Protein AF-A0A8S3XL11-F1 (afdb_monomer_lite)

Structure (mmCIF, N/CA/C/O backbone):
data_AF-A0A8S3XL11-F1
#
_entry.id   AF-A0A8S3XL11-F1
#
loop_
_atom_site.group_PDB
_atom_site.id
_atom_site.type_symbol
_atom_site.label_atom_id
_atom_site.label_alt_id
_atom_site.label_comp_id
_atom_site.label_asym_id
_atom_site.label_entity_id
_atom_site.label_seq_id
_atom_site.pdbx_PDB_ins_code
_atom_site.Cartn_x
_atom_site.Cartn_y
_atom_site.Cartn_z
_atom_site.occupancy
_atom_site.B_iso_or_equiv
_atom_site.auth_seq_id
_atom_site.auth_comp_id
_atom_site.auth_asym_id
_atom_site.auth_atom_id
_atom_site.pdbx_PDB_model_num
ATOM 1 N N . MET A 1 1 ? 20.928 1.811 22.106 1.00 80.94 1 MET A N 1
ATOM 2 C CA . MET A 1 1 ? 20.241 1.056 23.184 1.00 80.94 1 MET A CA 1
ATOM 3 C C . MET A 1 1 ? 19.524 -0.120 22.538 1.00 80.94 1 MET A C 1
ATOM 5 O O . MET A 1 1 ? 19.076 0.044 21.412 1.00 80.94 1 MET A O 1
ATOM 9 N N . GLU A 1 2 ? 19.446 -1.283 23.183 1.00 90.38 2 GLU A N 1
ATOM 10 C CA . GLU A 1 2 ? 18.748 -2.453 22.623 1.00 90.38 2 GLU A CA 1
ATOM 11 C C . GLU A 1 2 ? 17.292 -2.505 23.096 1.00 90.38 2 GLU A C 1
ATOM 13 O O . GLU A 1 2 ? 16.971 -2.144 24.232 1.00 90.38 2 GLU A O 1
ATOM 18 N N . CYS A 1 3 ? 16.397 -2.957 22.220 1.00 93.31 3 CYS A N 1
ATOM 19 C CA . CYS A 1 3 ? 15.001 -3.179 22.565 1.00 93.31 3 CYS A CA 1
ATOM 20 C C . CYS A 1 3 ? 14.851 -4.437 23.431 1.00 93.31 3 CYS A C 1
ATOM 22 O O . CYS A 1 3 ? 15.193 -5.537 23.000 1.00 93.31 3 CYS A O 1
ATOM 24 N N . GLY A 1 4 ? 14.240 -4.312 24.611 1.00 90.50 4 GLY A N 1
ATOM 25 C CA . GLY A 1 4 ? 14.003 -5.440 25.518 1.00 90.50 4 GLY A CA 1
ATOM 26 C C . GLY A 1 4 ? 13.070 -6.531 24.968 1.00 90.50 4 GLY A C 1
ATOM 27 O O . GLY A 1 4 ? 13.017 -7.615 25.542 1.00 90.50 4 GLY A O 1
ATOM 28 N N . ALA A 1 5 ? 12.344 -6.267 23.875 1.00 90.94 5 ALA A N 1
ATOM 29 C CA . ALA A 1 5 ? 11.460 -7.235 23.223 1.00 90.94 5 ALA A CA 1
ATOM 30 C C . ALA A 1 5 ? 12.139 -7.949 22.043 1.00 90.94 5 ALA A C 1
ATOM 32 O O . ALA A 1 5 ? 12.226 -9.174 22.038 1.00 90.94 5 ALA A O 1
ATOM 33 N N . CYS A 1 6 ? 12.643 -7.201 21.054 1.00 92.69 6 CYS A N 1
ATOM 34 C CA . CYS A 1 6 ? 13.213 -7.785 19.835 1.00 92.69 6 CYS A CA 1
ATOM 35 C C . CYS A 1 6 ? 14.743 -7.910 19.849 1.00 92.69 6 CYS A C 1
ATOM 37 O O . CYS A 1 6 ? 15.290 -8.494 18.921 1.00 92.69 6 CYS A O 1
ATOM 39 N N . ARG A 1 7 ? 15.436 -7.363 20.859 1.00 92.69 7 ARG A N 1
ATOM 40 C CA . ARG A 1 7 ? 16.908 -7.345 20.998 1.00 92.69 7 ARG A CA 1
ATOM 41 C C . ARG A 1 7 ? 17.672 -6.673 19.850 1.00 92.69 7 ARG A C 1
ATOM 43 O O . ARG A 1 7 ? 18.883 -6.817 19.756 1.00 92.69 7 ARG A O 1
ATOM 50 N N . HIS A 1 8 ? 16.981 -5.926 18.991 1.00 91.25 8 HIS A N 1
ATOM 51 C CA . HIS A 1 8 ? 17.616 -5.108 17.960 1.00 91.25 8 HIS A CA 1
ATOM 52 C C . HIS A 1 8 ? 17.957 -3.719 18.513 1.00 91.25 8 HIS A C 1
ATOM 54 O O . HIS A 1 8 ? 17.344 -3.254 19.483 1.00 91.25 8 HIS A O 1
ATOM 60 N N . ILE A 1 9 ? 18.942 -3.071 17.892 1.00 90.44 9 ILE A N 1
ATOM 61 C CA . ILE A 1 9 ? 19.359 -1.706 18.222 1.00 90.44 9 ILE A CA 1
ATOM 62 C C . ILE A 1 9 ? 18.223 -0.743 17.864 1.00 90.44 9 ILE A C 1
ATOM 64 O O . ILE A 1 9 ? 17.657 -0.826 16.780 1.00 90.44 9 ILE A O 1
ATOM 68 N N . ILE A 1 10 ? 17.902 0.157 18.791 1.00 88.94 10 ILE A N 1
ATOM 69 C CA . ILE A 1 10 ? 16.948 1.243 18.573 1.00 88.94 10 ILE A CA 1
ATOM 70 C C . ILE A 1 10 ? 17.699 2.410 17.931 1.00 88.94 10 ILE A C 1
ATOM 72 O O . ILE A 1 10 ? 18.529 3.039 18.595 1.00 88.94 10 ILE A O 1
ATOM 76 N N . GLU A 1 11 ? 17.415 2.667 16.657 1.00 82.56 11 GLU A N 1
ATOM 77 C CA . GLU A 1 11 ? 17.844 3.868 15.933 1.00 82.56 11 GLU A CA 1
ATOM 78 C C . GLU A 1 11 ? 16.906 5.048 16.264 1.00 82.56 11 GLU A C 1
ATOM 80 O O . GLU A 1 11 ? 15.777 4.854 16.726 1.00 82.56 11 GLU A O 1
ATOM 85 N N . ASP A 1 12 ? 17.412 6.277 16.145 1.00 70.00 12 ASP A N 1
ATOM 86 C CA . ASP A 1 12 ? 16.856 7.476 16.785 1.00 70.00 12 ASP A CA 1
ATOM 87 C C . ASP A 1 12 ? 15.340 7.708 16.578 1.00 70.00 12 ASP A C 1
ATOM 89 O O . ASP A 1 12 ? 14.795 7.582 15.484 1.00 70.00 12 ASP A O 1
ATOM 93 N N . GLY A 1 13 ? 14.661 8.144 17.652 1.00 71.75 13 GLY A N 1
ATOM 94 C CA . GLY A 1 13 ? 13.323 8.762 17.605 1.00 71.75 13 GLY A CA 1
ATOM 95 C C . GLY A 1 13 ? 12.117 7.879 17.966 1.00 71.75 13 GLY A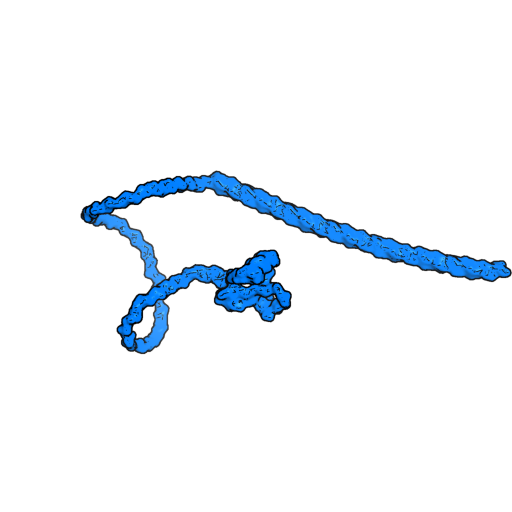 C 1
ATOM 96 O O . GLY A 1 13 ? 11.028 8.412 18.182 1.00 71.75 13 GLY A O 1
ATOM 97 N N . GLY A 1 14 ? 12.290 6.562 18.108 1.00 81.69 14 GLY A N 1
ATOM 98 C CA . GLY A 1 14 ? 11.191 5.606 18.344 1.00 81.69 14 GLY A CA 1
ATOM 99 C C . GLY A 1 14 ? 11.250 4.826 19.662 1.00 81.69 14 GLY A C 1
ATOM 100 O O . GLY A 1 14 ? 10.758 3.696 19.717 1.00 81.69 14 GLY A O 1
ATOM 101 N N . LEU A 1 15 ? 11.886 5.371 20.705 1.00 90.94 15 LEU A N 1
ATOM 102 C CA . LEU A 1 15 ? 12.114 4.650 21.960 1.00 90.94 15 LEU A CA 1
ATOM 103 C C . LEU A 1 15 ? 11.067 4.978 23.028 1.00 90.94 15 LEU A C 1
ATOM 105 O O . LEU A 1 15 ? 10.773 6.137 23.305 1.00 90.94 15 LEU A O 1
ATOM 109 N N . ILE A 1 16 ? 10.586 3.947 23.715 1.00 92.94 16 ILE A N 1
ATOM 110 C CA . ILE A 1 16 ? 9.785 4.075 24.931 1.00 92.94 16 ILE A CA 1
ATOM 111 C C . ILE A 1 16 ? 10.491 3.380 26.096 1.00 92.94 16 ILE A C 1
ATOM 113 O O . ILE A 1 16 ? 11.094 2.316 25.936 1.00 92.94 16 ILE A O 1
ATOM 117 N N . LYS A 1 17 ? 10.450 3.996 27.281 1.00 93.75 17 LYS A N 1
ATOM 118 C CA . LYS A 1 17 ? 11.109 3.485 28.490 1.00 93.75 17 LYS A CA 1
ATOM 119 C C . LYS A 1 17 ? 10.071 3.046 29.518 1.00 93.75 17 LYS A C 1
ATOM 121 O O . LYS A 1 17 ? 9.156 3.799 29.844 1.00 93.75 17 LYS A O 1
ATOM 126 N N . CYS A 1 18 ? 10.225 1.836 30.051 1.00 94.81 18 CYS A N 1
ATOM 127 C CA . CYS A 1 18 ? 9.377 1.344 31.133 1.00 94.81 18 CYS A CA 1
ATOM 128 C C . CYS A 1 18 ? 9.707 2.063 32.447 1.00 94.81 18 CYS A C 1
ATOM 130 O O . CYS A 1 18 ? 10.844 2.020 32.908 1.00 94.81 18 CYS A O 1
ATOM 132 N N . ALA A 1 19 ? 8.702 2.637 33.106 1.00 94.12 19 ALA A N 1
ATOM 133 C CA . ALA A 1 19 ? 8.848 3.295 34.404 1.00 94.12 19 ALA A CA 1
ATOM 134 C C . ALA A 1 19 ? 9.071 2.320 35.580 1.00 94.12 19 ALA A C 1
ATOM 136 O O . ALA A 1 19 ? 9.343 2.765 36.692 1.00 94.12 19 ALA A O 1
ATOM 137 N N . GLY A 1 20 ? 8.897 1.010 35.366 1.00 92.88 20 GLY A N 1
ATOM 138 C CA . GLY A 1 20 ? 9.055 -0.022 36.397 1.00 92.88 20 GLY A CA 1
ATOM 139 C C . GLY A 1 20 ? 10.424 -0.707 36.409 1.00 92.88 20 GLY A C 1
ATOM 140 O O . GLY A 1 20 ? 10.969 -0.942 37.481 1.00 92.88 20 GLY A O 1
ATOM 141 N N . CYS A 1 21 ? 10.969 -1.046 35.238 1.00 92.94 21 CYS A N 1
ATOM 142 C CA . CYS A 1 21 ? 12.234 -1.786 35.112 1.00 92.94 21 CYS A CA 1
ATOM 143 C C . CYS A 1 21 ? 13.327 -1.030 34.351 1.00 92.94 21 CYS A C 1
ATOM 145 O O . CYS A 1 21 ? 14.370 -1.608 34.073 1.00 92.94 21 CYS A O 1
ATOM 147 N N . ASP A 1 22 ? 13.072 0.222 33.966 1.00 91.81 22 ASP A N 1
ATOM 148 C CA . ASP A 1 22 ? 13.979 1.088 33.205 1.00 91.81 22 ASP A CA 1
ATOM 149 C C . ASP A 1 22 ? 14.434 0.568 31.825 1.00 91.81 22 ASP A C 1
ATOM 151 O O . ASP A 1 22 ? 15.178 1.260 31.129 1.00 91.81 22 ASP A O 1
ATOM 155 N N . ASN A 1 23 ? 13.942 -0.590 31.374 1.00 93.25 23 ASN A N 1
ATOM 156 C CA . ASN A 1 23 ? 14.235 -1.127 30.046 1.00 93.25 23 ASN A CA 1
ATOM 157 C C . ASN A 1 23 ? 13.628 -0.268 28.927 1.00 93.25 23 ASN A C 1
ATOM 159 O O . ASN A 1 23 ? 12.530 0.288 29.064 1.00 93.25 23 ASN A O 1
ATOM 163 N N . THR A 1 24 ? 14.333 -0.221 27.797 1.00 93.69 24 THR A N 1
ATOM 164 C CA . THR A 1 24 ? 13.933 0.486 26.575 1.00 93.69 24 THR A CA 1
ATOM 165 C C . THR A 1 24 ? 13.360 -0.456 25.529 1.00 93.69 24 THR A C 1
ATOM 167 O O . THR A 1 24 ? 13.813 -1.591 25.382 1.00 93.69 24 THR A O 1
ATOM 170 N N . PHE A 1 25 ? 12.378 0.025 24.777 1.00 94.56 25 PHE A N 1
ATOM 171 C CA . PHE A 1 25 ? 11.681 -0.736 23.747 1.00 94.56 25 PHE A CA 1
ATOM 172 C C . PHE A 1 25 ? 11.399 0.154 22.535 1.00 94.56 25 PHE A C 1
ATOM 174 O O . PHE A 1 25 ? 11.278 1.370 22.680 1.00 94.56 25 PHE A O 1
ATOM 181 N N . HIS A 1 26 ? 11.251 -0.446 21.354 1.00 94.44 26 HIS A N 1
ATOM 182 C CA . HIS A 1 26 ? 10.563 0.225 20.251 1.00 94.44 26 HIS A CA 1
ATOM 183 C C . HIS A 1 26 ? 9.079 0.351 20.605 1.00 94.44 26 HIS A C 1
ATOM 185 O O . HIS A 1 26 ? 8.495 -0.627 21.082 1.00 94.44 26 HIS A O 1
ATOM 191 N N . TYR A 1 27 ? 8.454 1.498 20.329 1.00 93.81 27 TYR A N 1
ATOM 192 C CA . TYR A 1 27 ? 7.003 1.646 20.524 1.00 93.81 27 TYR A CA 1
ATOM 193 C C . TYR A 1 27 ? 6.213 0.596 19.711 1.00 93.81 27 TYR A C 1
ATOM 195 O O . TYR A 1 27 ? 5.236 0.033 20.204 1.00 93.81 27 TYR A O 1
ATOM 203 N N . GLU A 1 28 ? 6.712 0.240 18.521 1.00 92.75 28 GLU A N 1
ATOM 204 C CA . GLU A 1 28 ? 6.139 -0.784 17.633 1.00 92.75 28 GLU A CA 1
ATOM 205 C C . GLU A 1 28 ? 6.187 -2.184 18.253 1.00 92.75 28 GLU A C 1
ATOM 207 O O . GLU A 1 28 ? 5.204 -2.919 18.221 1.00 92.75 28 GLU A O 1
ATOM 212 N N . CYS A 1 29 ? 7.294 -2.539 18.918 1.00 93.56 29 CYS A N 1
ATOM 213 C CA . CYS A 1 29 ? 7.405 -3.817 19.629 1.00 93.56 29 CYS A CA 1
ATOM 214 C C . CYS A 1 29 ? 6.435 -3.930 20.814 1.00 93.56 29 CYS A C 1
ATOM 216 O O . CYS A 1 29 ? 6.228 -5.024 21.337 1.00 93.56 29 CYS A O 1
ATOM 218 N N . CYS A 1 30 ? 5.878 -2.811 21.272 1.00 91.81 30 CYS A N 1
ATOM 219 C CA . CYS A 1 30 ? 4.892 -2.753 22.345 1.00 91.81 30 CYS A CA 1
ATOM 220 C C . CYS A 1 30 ? 3.454 -2.618 21.827 1.00 91.81 30 CYS A C 1
ATOM 222 O O . CYS A 1 30 ? 2.554 -2.423 22.641 1.00 91.81 30 CYS A O 1
ATOM 224 N N . ASN A 1 31 ? 3.240 -2.739 20.509 1.00 92.44 31 ASN A N 1
ATOM 225 C CA . ASN A 1 31 ? 1.944 -2.574 19.849 1.00 92.44 31 ASN A CA 1
ATOM 226 C C . ASN A 1 31 ? 1.278 -1.221 20.169 1.00 92.44 31 ASN A C 1
ATOM 228 O O . ASN A 1 31 ? 0.070 -1.141 20.383 1.00 92.44 31 ASN A O 1
ATOM 232 N N . ILE A 1 32 ? 2.088 -0.164 20.265 1.00 92.44 32 ILE A N 1
ATOM 233 C CA . ILE A 1 32 ? 1.623 1.211 20.452 1.00 92.44 32 ILE A CA 1
ATOM 234 C C . ILE A 1 32 ? 1.565 1.859 19.072 1.00 92.44 32 ILE A C 1
ATOM 236 O O . ILE A 1 32 ? 2.536 1.805 18.321 1.00 92.44 32 ILE A O 1
ATOM 240 N N . GLU A 1 33 ? 0.445 2.485 18.724 1.00 93.38 33 GLU A N 1
ATOM 241 C CA . GLU A 1 33 ? 0.347 3.238 17.475 1.00 93.38 33 GLU A CA 1
ATOM 242 C C . GLU A 1 33 ? 1.227 4.489 17.517 1.00 93.38 33 GLU A C 1
ATOM 244 O O . GLU A 1 33 ? 1.349 5.153 18.548 1.00 93.38 33 GLU A O 1
ATOM 249 N N . LYS A 1 34 ? 1.802 4.862 16.370 1.00 92.81 34 LYS A N 1
ATOM 250 C CA . LYS A 1 34 ? 2.704 6.017 16.265 1.00 92.81 34 LYS A CA 1
ATOM 251 C C . LYS A 1 34 ? 2.067 7.310 16.789 1.00 92.81 34 LYS A C 1
ATOM 253 O O . LYS A 1 34 ? 2.728 8.059 17.498 1.00 92.81 34 LYS A O 1
ATOM 258 N N . GLN A 1 35 ? 0.792 7.557 16.481 1.00 93.19 35 GLN A N 1
ATOM 259 C CA . GLN A 1 35 ? 0.082 8.750 16.953 1.00 93.19 35 GLN A CA 1
ATOM 260 C C . GLN A 1 35 ? -0.048 8.767 18.483 1.00 93.19 35 GLN A C 1
ATOM 262 O O . GLN A 1 35 ? 0.291 9.758 19.120 1.00 93.19 35 GLN A O 1
ATOM 267 N N . VAL A 1 36 ? -0.433 7.636 19.081 1.00 92.81 36 VAL A N 1
ATOM 268 C CA . VAL A 1 36 ? -0.522 7.478 20.542 1.00 92.81 36 VAL A CA 1
ATOM 269 C C . VAL A 1 36 ? 0.852 7.650 21.198 1.00 92.81 36 VAL A C 1
ATOM 271 O O . VAL A 1 36 ? 0.968 8.309 22.230 1.00 92.81 36 VAL A O 1
ATOM 274 N N . TYR A 1 37 ? 1.912 7.113 20.582 1.00 93.88 37 TYR A N 1
ATOM 275 C CA . TYR A 1 37 ? 3.289 7.303 21.039 1.00 93.88 37 TYR A CA 1
ATOM 276 C C . TYR A 1 37 ? 3.657 8.791 21.155 1.00 93.88 37 TYR A C 1
ATOM 278 O O . TYR A 1 37 ? 4.130 9.225 22.210 1.00 93.88 37 TYR A O 1
ATOM 286 N N . PHE A 1 38 ? 3.391 9.580 20.109 1.00 93.19 38 PHE A N 1
ATOM 287 C CA . PHE A 1 38 ? 3.667 11.017 20.121 1.00 93.19 38 PHE A CA 1
ATOM 288 C C . PHE A 1 38 ? 2.800 11.765 21.141 1.00 93.19 38 PHE A C 1
ATOM 290 O O . PHE A 1 38 ? 3.343 12.435 22.021 1.00 93.19 38 PHE A O 1
ATOM 297 N N . ASP A 1 39 ? 1.482 11.596 21.086 1.00 92.81 39 ASP A N 1
ATOM 298 C CA . ASP A 1 39 ? 0.546 12.385 21.891 1.00 92.81 39 ASP A CA 1
ATOM 299 C C . ASP A 1 39 ? 0.672 12.088 23.396 1.00 92.81 39 ASP A C 1
ATOM 301 O O . ASP A 1 39 ? 0.596 12.989 24.235 1.00 92.81 39 ASP A O 1
ATOM 305 N N . GLU A 1 40 ? 0.837 10.819 23.780 1.00 92.44 40 GLU A N 1
ATOM 306 C CA . GLU A 1 40 ? 0.819 10.412 25.190 1.00 92.44 40 GLU A CA 1
ATOM 307 C C . GLU A 1 40 ? 2.209 10.385 25.826 1.00 92.44 40 GLU A C 1
ATOM 309 O O . GLU A 1 40 ? 2.378 10.841 26.962 1.00 92.44 40 GLU A O 1
ATOM 314 N N . TYR A 1 41 ? 3.218 9.879 25.118 1.00 91.75 41 TYR A N 1
ATOM 315 C CA . TYR A 1 41 ? 4.517 9.569 25.722 1.00 91.75 41 TYR A CA 1
ATOM 316 C C . TYR A 1 41 ? 5.597 10.592 25.375 1.00 91.75 41 TYR A C 1
ATOM 318 O O . TYR A 1 41 ? 6.467 10.846 26.210 1.00 91.75 41 TYR A O 1
ATOM 326 N N . VAL A 1 42 ? 5.517 11.236 24.207 1.00 89.44 42 VAL A N 1
ATOM 327 C CA . VAL A 1 42 ? 6.437 12.320 23.829 1.00 89.44 42 VAL A CA 1
ATOM 328 C C . VAL A 1 42 ? 5.922 13.672 24.331 1.00 89.44 42 VAL A C 1
ATOM 330 O O . VAL A 1 42 ? 6.623 14.342 25.092 1.00 89.44 42 VAL A O 1
ATOM 333 N N . GLU A 1 43 ? 4.694 14.062 23.974 1.00 90.56 43 GLU A N 1
ATOM 334 C CA . GLU A 1 43 ? 4.126 15.369 24.337 1.00 90.56 43 GLU A CA 1
ATOM 335 C C . GLU A 1 43 ? 3.680 15.428 25.801 1.00 90.56 43 GLU A C 1
ATOM 337 O O . GLU A 1 43 ? 4.136 16.279 26.570 1.00 90.56 43 GLU A O 1
ATOM 342 N N . LYS A 1 44 ? 2.806 14.502 26.218 1.00 91.62 44 LYS A N 1
ATOM 343 C CA . LYS A 1 44 ? 2.244 14.482 27.582 1.00 91.62 44 LYS A CA 1
ATOM 344 C C . LYS A 1 44 ? 3.158 13.819 28.616 1.00 91.62 44 LYS A C 1
ATOM 346 O O . LYS A 1 44 ? 2.866 13.904 29.809 1.00 91.62 44 LYS A O 1
ATOM 351 N N . LYS A 1 45 ? 4.253 13.175 28.187 1.00 90.88 45 LYS A N 1
ATOM 352 C CA . LYS A 1 45 ? 5.229 12.475 29.048 1.00 90.88 45 LYS A CA 1
ATOM 353 C C . LYS A 1 45 ? 4.574 11.507 30.041 1.00 90.88 45 LYS A C 1
ATOM 355 O O . LYS A 1 45 ? 4.977 11.425 31.207 1.00 90.88 45 LYS A O 1
ATOM 360 N N . GLN A 1 46 ? 3.539 10.791 29.604 1.00 92.25 46 GLN A N 1
ATOM 361 C CA . GLN A 1 46 ? 2.890 9.787 30.437 1.00 92.25 46 GLN A CA 1
ATOM 362 C C . GLN A 1 46 ? 3.851 8.642 30.775 1.00 92.25 46 GLN A C 1
ATOM 364 O O . GLN A 1 46 ? 4.758 8.299 30.016 1.00 92.25 46 GLN A O 1
ATOM 369 N N . LYS A 1 47 ? 3.655 8.038 31.951 1.00 93.94 47 LYS A N 1
ATOM 370 C CA . LYS A 1 47 ? 4.441 6.876 32.374 1.00 93.94 47 LYS A CA 1
ATOM 371 C C . LYS A 1 47 ? 3.918 5.630 31.677 1.00 93.94 47 LYS A C 1
ATOM 373 O O . LYS A 1 47 ? 2.756 5.274 31.849 1.00 93.94 47 LYS A O 1
ATOM 378 N N . TRP A 1 48 ? 4.805 4.938 30.978 1.00 94.88 48 TRP A N 1
ATOM 379 C CA . TRP A 1 48 ? 4.521 3.638 30.391 1.00 94.88 48 TRP A CA 1
ATOM 380 C C . TRP A 1 48 ? 5.109 2.505 31.236 1.00 94.88 48 TRP A C 1
ATOM 382 O O . TRP A 1 48 ? 6.183 2.645 31.825 1.00 94.88 48 TRP A O 1
ATOM 392 N N . TYR A 1 49 ? 4.425 1.364 31.271 1.00 94.12 49 TYR A N 1
ATOM 393 C CA . TYR A 1 49 ? 4.886 0.152 31.942 1.00 94.12 49 TYR A CA 1
ATOM 394 C C . TYR A 1 49 ? 4.844 -1.014 30.956 1.00 94.12 49 TYR A C 1
ATOM 396 O O . TYR A 1 49 ? 3.834 -1.228 30.291 1.00 94.12 49 TYR A O 1
ATOM 404 N N . CYS A 1 50 ? 5.930 -1.785 30.875 1.00 93.25 50 CYS A N 1
ATOM 405 C CA . CYS A 1 50 ? 5.986 -2.949 29.997 1.00 93.25 50 CYS A CA 1
ATOM 406 C C . CYS A 1 50 ? 5.083 -4.088 30.506 1.00 93.25 50 CYS A C 1
ATOM 408 O O . CYS A 1 50 ? 4.804 -4.138 31.708 1.00 93.25 50 CYS A O 1
ATOM 410 N N . PRO A 1 51 ? 4.699 -5.051 29.645 1.00 88.69 51 PRO A N 1
ATOM 411 C CA . PRO A 1 51 ? 3.850 -6.186 30.027 1.00 88.69 51 PRO A CA 1
ATOM 412 C C . PRO A 1 51 ? 4.355 -6.960 31.253 1.00 88.69 51 PRO A C 1
ATOM 414 O O . PRO A 1 51 ? 3.577 -7.396 32.102 1.00 88.69 51 PRO A O 1
ATOM 417 N N . SER A 1 52 ? 5.678 -7.086 31.384 1.00 88.88 52 SER A N 1
ATOM 418 C CA . SER A 1 52 ? 6.311 -7.743 32.530 1.00 88.88 52 SER A CA 1
ATOM 419 C C . SER A 1 52 ? 6.146 -6.959 33.833 1.00 88.88 52 SER A C 1
ATOM 421 O O . SER A 1 52 ? 6.109 -7.572 34.891 1.00 88.88 52 SER A O 1
ATOM 423 N N . CYS A 1 53 ? 6.043 -5.627 33.774 1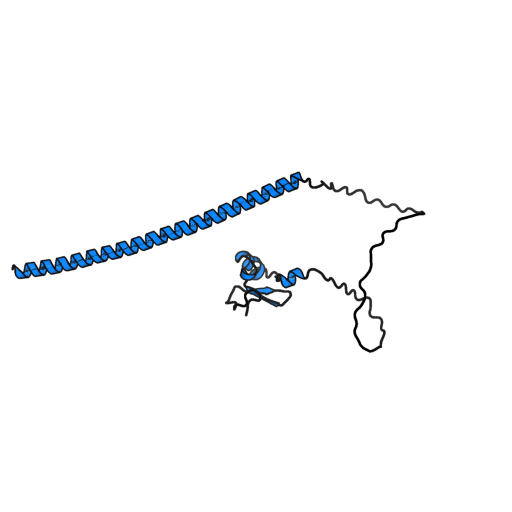.00 90.12 53 CYS A N 1
ATOM 424 C CA . CYS A 1 53 ? 5.823 -4.760 34.934 1.00 90.12 53 CYS A CA 1
ATOM 425 C C . CYS A 1 53 ? 4.334 -4.544 35.238 1.00 90.12 53 CYS A C 1
ATOM 427 O O . CYS A 1 53 ? 3.973 -4.410 36.406 1.00 90.12 53 CYS A O 1
ATOM 429 N N . THR A 1 54 ? 3.462 -4.530 34.225 1.00 84.88 54 THR A N 1
ATOM 430 C CA . THR A 1 54 ? 2.009 -4.400 34.415 1.00 84.88 54 THR A CA 1
ATOM 431 C C . THR A 1 54 ? 1.393 -5.664 35.002 1.00 84.88 54 THR A C 1
ATOM 433 O O . THR A 1 54 ? 0.493 -5.556 35.825 1.00 84.88 54 THR A O 1
ATOM 436 N N . ASN A 1 55 ? 1.912 -6.853 34.675 1.00 72.00 55 ASN A N 1
ATOM 437 C CA . ASN A 1 55 ? 1.452 -8.120 35.261 1.00 72.00 55 ASN A CA 1
ATOM 438 C C . ASN A 1 55 ? 1.903 -8.346 36.718 1.00 72.00 55 ASN A C 1
ATOM 440 O O . ASN A 1 55 ? 1.541 -9.351 37.325 1.00 72.00 55 ASN A O 1
ATOM 444 N N . ILE A 1 56 ? 2.631 -7.402 37.325 1.00 62.94 56 ILE A N 1
ATOM 445 C CA . ILE A 1 56 ? 2.981 -7.419 38.757 1.00 62.94 56 ILE A CA 1
ATOM 446 C C . ILE A 1 56 ? 1.881 -6.724 39.580 1.00 62.94 56 ILE A C 1
ATOM 448 O O . ILE A 1 56 ? 2.151 -6.084 40.600 1.00 62.94 56 ILE A O 1
ATOM 452 N N . THR A 1 57 ? 0.612 -6.798 39.162 1.00 51.72 57 THR A N 1
ATOM 453 C CA . THR A 1 57 ? -0.483 -6.247 39.963 1.00 51.72 57 THR A CA 1
ATOM 454 C C . THR A 1 57 ? -0.550 -6.952 41.319 1.00 51.72 57 THR A C 1
ATOM 456 O O . THR A 1 57 ? -1.087 -8.046 41.457 1.00 51.72 57 THR A O 1
ATOM 459 N N . ARG A 1 58 ? -0.035 -6.247 42.333 1.00 53.09 58 ARG A N 1
ATOM 460 C CA . ARG A 1 58 ? -0.346 -6.358 43.763 1.00 53.09 58 ARG A CA 1
ATOM 461 C C . ARG A 1 58 ? -0.045 -7.706 44.433 1.00 53.09 58 ARG A C 1
ATOM 463 O O . ARG A 1 58 ? -0.939 -8.355 44.963 1.00 53.09 58 ARG A O 1
ATOM 470 N N . ARG A 1 59 ? 1.236 -7.973 44.699 1.00 45.38 59 ARG A N 1
ATOM 471 C CA . ARG A 1 59 ? 1.601 -8.344 46.080 1.00 45.38 59 ARG A CA 1
ATOM 472 C C . ARG A 1 59 ? 1.757 -7.051 46.869 1.00 45.38 59 ARG A C 1
ATOM 474 O O . ARG A 1 59 ? 2.845 -6.498 46.982 1.00 45.38 59 ARG A O 1
ATOM 481 N N . ARG A 1 60 ? 0.627 -6.518 47.337 1.00 45.09 60 ARG A N 1
ATOM 482 C CA . ARG A 1 60 ? 0.599 -5.418 48.301 1.00 45.09 60 ARG A CA 1
ATOM 483 C C . ARG A 1 60 ? 1.160 -5.985 49.606 1.00 45.09 60 ARG A C 1
ATOM 485 O O . ARG A 1 60 ? 0.432 -6.563 50.400 1.00 45.09 60 ARG A O 1
ATOM 492 N N . ASN A 1 61 ? 2.476 -5.907 49.770 1.00 49.31 61 ASN A N 1
ATOM 493 C CA . ASN A 1 61 ? 3.087 -6.019 51.080 1.00 49.31 61 ASN A CA 1
ATOM 494 C C . ASN A 1 61 ? 2.691 -4.735 51.816 1.00 49.31 61 ASN A C 1
ATOM 496 O O . ASN A 1 61 ? 3.377 -3.720 51.702 1.00 49.31 61 ASN A O 1
ATOM 500 N N . ASP A 1 62 ? 1.531 -4.753 52.481 1.00 42.56 62 ASP A N 1
ATOM 501 C CA . ASP A 1 62 ? 1.188 -3.786 53.524 1.00 42.56 62 ASP A CA 1
ATOM 502 C C . ASP A 1 62 ? 2.174 -4.009 54.679 1.00 42.56 62 ASP A C 1
ATOM 504 O O . ASP A 1 62 ? 1.865 -4.561 55.729 1.00 42.56 62 ASP A O 1
ATOM 508 N N . SER A 1 63 ? 3.414 -3.570 54.468 1.00 43.59 63 SER A N 1
ATOM 509 C CA . SER A 1 63 ? 4.316 -3.189 55.541 1.00 43.59 63 SER A CA 1
ATOM 510 C C . SER A 1 63 ? 3.786 -1.885 56.126 1.00 43.59 63 SER A C 1
ATOM 512 O O . SER A 1 63 ? 4.371 -0.819 55.956 1.00 43.59 63 SER A O 1
ATOM 514 N N . THR A 1 64 ? 2.643 -1.954 56.808 1.00 41.09 64 THR A N 1
ATOM 515 C CA . THR A 1 64 ? 2.352 -0.991 57.864 1.00 41.09 64 THR A CA 1
ATOM 516 C C . THR A 1 64 ? 3.506 -1.090 58.861 1.00 41.09 64 THR A C 1
ATOM 518 O O . THR A 1 64 ? 3.721 -2.180 59.401 1.00 41.09 64 THR A O 1
ATOM 521 N N . PRO A 1 65 ? 4.272 -0.016 59.116 1.00 44.53 65 PRO A N 1
ATOM 522 C CA . PRO A 1 65 ? 5.253 -0.022 60.184 1.00 44.53 65 PRO A CA 1
ATOM 523 C C . PRO A 1 65 ? 4.472 0.011 61.500 1.00 44.53 65 PRO A C 1
ATOM 525 O O . PRO A 1 65 ? 4.188 1.074 62.047 1.00 44.53 65 PRO A O 1
ATOM 528 N N . VAL A 1 66 ? 4.071 -1.160 62.000 1.00 44.62 66 VAL A N 1
ATOM 529 C CA . VAL A 1 66 ? 3.673 -1.300 63.401 1.00 44.62 66 VAL A CA 1
ATOM 530 C C . VAL A 1 66 ? 4.930 -0.964 64.200 1.00 44.62 66 VAL A C 1
ATOM 532 O O . VAL A 1 66 ? 5.994 -1.525 63.942 1.00 44.62 66 VAL A O 1
ATOM 535 N N . GLY A 1 67 ? 4.825 0.063 65.043 1.00 38.47 67 GLY A N 1
ATOM 536 C CA . GLY A 1 67 ? 5.950 0.828 65.573 1.00 38.47 67 GLY A CA 1
ATOM 537 C C . GLY A 1 67 ? 7.155 -0.001 66.015 1.00 38.47 67 GLY A C 1
ATOM 538 O O . GLY A 1 67 ? 7.021 -1.016 66.695 1.00 38.47 67 GLY A O 1
ATOM 539 N N . LYS A 1 68 ? 8.352 0.492 65.674 1.00 36.72 68 LYS A N 1
ATOM 540 C CA . LYS A 1 68 ? 9.605 0.046 66.283 1.00 36.72 68 LYS A CA 1
ATOM 541 C C . LYS A 1 68 ? 9.489 0.219 67.800 1.00 36.72 68 LYS A C 1
ATOM 543 O O . LYS A 1 68 ? 9.606 1.330 68.310 1.00 36.72 68 LYS A O 1
ATOM 548 N N . ARG A 1 69 ? 9.246 -0.881 68.508 1.00 40.47 69 ARG A N 1
ATOM 549 C CA . ARG A 1 69 ? 9.719 -1.063 69.876 1.00 40.47 69 ARG A CA 1
ATOM 550 C C . ARG A 1 69 ? 10.844 -2.078 69.823 1.00 40.47 69 ARG A C 1
ATOM 552 O O . ARG A 1 69 ? 10.697 -3.148 69.238 1.00 40.47 69 ARG A O 1
ATOM 559 N N . ASP A 1 70 ? 11.967 -1.658 70.380 1.00 43.59 70 ASP A N 1
ATOM 560 C CA . ASP A 1 70 ? 13.196 -2.412 70.551 1.00 43.59 70 ASP A CA 1
ATOM 561 C C . ASP A 1 70 ? 12.955 -3.827 71.065 1.00 43.59 70 ASP A C 1
ATOM 563 O O . ASP A 1 70 ? 12.372 -3.977 72.134 1.00 43.59 70 ASP A O 1
ATOM 567 N N . ILE A 1 71 ? 13.520 -4.831 70.386 1.00 37.50 71 ILE A N 1
ATOM 568 C CA . ILE A 1 71 ? 14.109 -5.997 71.054 1.00 37.50 71 ILE A CA 1
ATOM 569 C C . ILE A 1 71 ? 15.382 -6.376 70.289 1.00 37.50 71 ILE A C 1
ATOM 571 O O . ILE A 1 71 ? 15.354 -6.843 69.151 1.00 37.50 71 ILE A O 1
ATOM 575 N N . ARG A 1 72 ? 16.522 -6.122 70.934 1.00 36.38 72 ARG A N 1
ATOM 576 C CA . ARG A 1 72 ? 17.836 -6.650 70.565 1.00 36.38 72 ARG A CA 1
ATOM 577 C C . ARG A 1 72 ? 17.841 -8.178 70.648 1.00 36.38 72 ARG A C 1
ATOM 579 O O . ARG A 1 72 ? 17.312 -8.735 71.600 1.00 36.38 72 ARG A O 1
ATOM 586 N N . SER A 1 73 ? 18.663 -8.769 69.780 1.00 33.44 73 SER A N 1
ATOM 587 C CA . SER A 1 73 ? 19.342 -10.058 69.965 1.00 33.44 73 SER A CA 1
ATOM 588 C C . SER A 1 73 ? 18.486 -11.312 69.765 1.00 33.44 73 SER A C 1
ATOM 590 O O . SER A 1 73 ? 17.662 -11.654 70.602 1.00 33.44 73 SER A O 1
ATOM 592 N N . LEU A 1 74 ? 18.758 -12.063 68.696 1.00 37.25 74 LEU A N 1
ATOM 593 C CA . LEU A 1 74 ? 19.544 -13.300 68.781 1.00 37.25 74 LEU A CA 1
ATOM 594 C C . LEU A 1 74 ? 19.827 -13.851 67.372 1.00 37.25 74 LEU A C 1
ATOM 596 O O . LEU A 1 74 ? 19.070 -13.648 66.427 1.00 37.25 74 LEU A O 1
ATOM 600 N N . GLN A 1 75 ? 20.998 -14.467 67.251 1.00 39.19 75 GLN A N 1
ATOM 601 C CA . GLN A 1 75 ? 21.615 -14.989 66.038 1.00 39.19 75 GLN A CA 1
ATOM 602 C C . GLN A 1 75 ? 20.971 -16.296 65.536 1.00 39.19 75 GLN A C 1
ATOM 604 O O . GLN A 1 75 ? 20.387 -17.042 66.312 1.00 39.19 75 GLN A O 1
ATOM 609 N N . ALA A 1 76 ? 21.304 -16.599 64.274 1.00 33.81 76 ALA A N 1
ATOM 610 C CA . ALA A 1 76 ? 21.669 -17.921 63.744 1.00 33.81 76 ALA A CA 1
ATOM 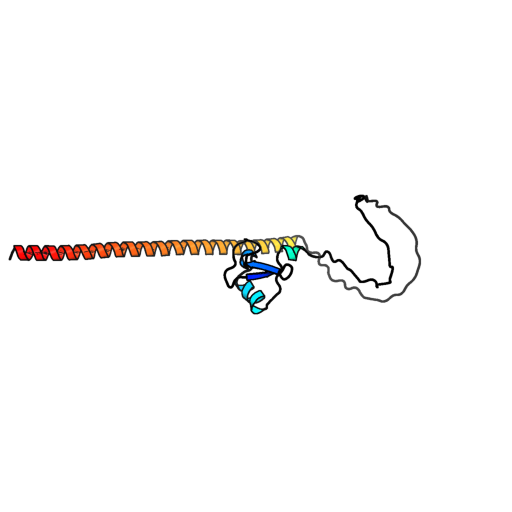611 C C . ALA A 1 76 ? 20.608 -18.776 63.008 1.00 33.81 76 ALA A C 1
ATOM 613 O O . ALA A 1 76 ? 19.670 -19.305 63.584 1.00 33.81 76 ALA A O 1
ATOM 614 N N . SER A 1 77 ? 20.921 -18.963 61.714 1.00 35.50 77 SER A N 1
ATOM 615 C CA . SER A 1 77 ? 20.986 -20.219 60.938 1.00 35.50 77 SER A CA 1
ATOM 616 C C . SER A 1 77 ? 19.749 -21.086 60.639 1.00 35.50 77 SER A C 1
ATOM 618 O O . SER A 1 77 ? 19.074 -21.571 61.533 1.00 35.50 77 SER A O 1
ATOM 620 N N . GLN A 1 78 ? 19.699 -21.443 59.343 1.00 34.62 78 GLN A N 1
ATOM 621 C CA . GLN A 1 78 ? 19.279 -22.717 58.726 1.00 34.62 78 GLN A CA 1
ATOM 622 C C . GLN A 1 78 ? 17.784 -23.014 58.485 1.00 34.62 78 GLN A C 1
ATOM 624 O O . GLN A 1 78 ? 16.996 -23.166 59.403 1.00 34.62 78 GLN A O 1
ATOM 629 N N . ALA A 1 79 ? 17.477 -23.093 57.180 1.00 37.44 79 ALA A N 1
ATOM 630 C CA . ALA A 1 79 ? 16.950 -24.233 56.410 1.00 37.44 79 ALA A CA 1
ATOM 631 C C . ALA A 1 79 ? 15.743 -25.073 56.897 1.00 37.44 79 ALA A C 1
ATOM 633 O O . ALA A 1 79 ? 15.560 -25.354 58.070 1.00 37.44 79 ALA A O 1
ATOM 634 N N . ASP A 1 80 ? 15.035 -25.564 55.870 1.00 36.28 80 ASP A N 1
ATOM 635 C CA . ASP A 1 80 ? 14.068 -26.671 55.810 1.00 36.28 80 ASP A CA 1
ATOM 636 C C . ASP A 1 80 ? 12.560 -26.401 55.990 1.00 36.28 80 ASP A C 1
ATOM 638 O O . ASP A 1 80 ? 11.988 -26.342 57.071 1.00 36.28 80 ASP A O 1
ATOM 642 N N . ILE A 1 81 ? 11.910 -26.267 54.823 1.00 45.44 81 ILE A N 1
ATOM 643 C CA . ILE A 1 81 ? 10.891 -27.182 54.272 1.00 45.44 81 ILE A CA 1
ATOM 644 C C . ILE A 1 81 ? 10.033 -27.933 55.311 1.00 45.44 81 ILE A C 1
ATOM 646 O O . ILE A 1 81 ? 10.469 -28.927 55.882 1.00 45.44 81 ILE A O 1
ATOM 650 N N . SER A 1 82 ? 8.753 -27.559 55.435 1.00 37.91 82 SER A N 1
ATOM 651 C CA . SER A 1 82 ? 7.596 -28.483 55.484 1.00 37.91 82 SER A CA 1
ATOM 652 C C . SER A 1 82 ? 6.276 -27.750 55.787 1.00 37.91 82 SER A C 1
ATOM 654 O O . SER A 1 82 ? 6.263 -26.671 56.370 1.00 37.91 82 SER A O 1
ATOM 656 N N . ASN A 1 83 ? 5.168 -28.398 55.411 1.00 41.91 83 ASN A N 1
ATOM 657 C CA . ASN A 1 83 ? 3.769 -28.141 55.786 1.00 41.91 83 ASN A CA 1
ATOM 658 C C . ASN A 1 83 ? 2.973 -27.049 55.052 1.00 41.91 83 ASN A C 1
ATOM 660 O O . ASN A 1 83 ? 2.771 -25.944 55.545 1.00 41.91 83 ASN A O 1
ATOM 664 N N . MET A 1 84 ? 2.341 -27.458 53.947 1.00 40.47 84 MET A N 1
ATOM 665 C CA . MET A 1 84 ? 1.052 -26.919 53.498 1.00 40.47 84 MET A CA 1
ATOM 666 C C . MET A 1 84 ? 0.070 -28.081 53.305 1.00 40.47 84 MET A C 1
ATOM 668 O O . MET A 1 84 ? 0.069 -28.748 52.277 1.00 40.47 84 MET A O 1
ATOM 672 N N . SER A 1 85 ? -0.745 -28.329 54.329 1.00 47.22 85 SER A N 1
ATOM 673 C CA . SER A 1 85 ? -1.936 -29.177 54.274 1.00 47.22 85 SER A CA 1
ATOM 674 C C . SER A 1 85 ? -2.940 -28.622 55.279 1.00 47.22 85 SER A C 1
ATOM 676 O O . SER A 1 85 ? -2.760 -28.813 56.478 1.00 47.22 85 SER A O 1
ATOM 678 N N . CYS A 1 86 ? -3.980 -27.940 54.801 1.00 40.56 86 CYS A N 1
ATOM 679 C CA . CYS A 1 86 ? -5.169 -27.640 55.597 1.00 40.56 86 CYS A CA 1
ATOM 680 C C . CYS A 1 86 ? -6.404 -27.879 54.735 1.00 40.56 86 CYS A C 1
ATOM 682 O O . CYS A 1 86 ? -6.786 -27.058 53.904 1.00 40.56 86 CYS A O 1
ATOM 684 N N . ASP A 1 87 ? -6.943 -29.068 54.960 1.00 41.03 87 ASP A N 1
ATOM 685 C CA . ASP A 1 87 ? -8.163 -29.636 54.424 1.00 41.03 87 ASP A CA 1
ATOM 686 C C . ASP A 1 87 ? -9.408 -28.926 54.984 1.00 41.03 87 ASP A C 1
ATOM 688 O O . ASP A 1 87 ? -9.427 -28.381 56.094 1.00 41.03 87 ASP A O 1
ATOM 692 N N . GLU A 1 88 ? -10.449 -28.942 54.172 1.00 47.31 88 GLU A N 1
ATOM 693 C CA . GLU A 1 88 ? -11.722 -28.257 54.301 1.00 47.31 88 GLU A CA 1
ATOM 694 C C . GLU A 1 88 ? -12.636 -28.978 55.304 1.00 47.31 88 GLU A C 1
ATOM 696 O O . GLU A 1 88 ? -12.980 -30.143 55.114 1.00 47.31 88 GLU A O 1
ATOM 701 N N . LYS A 1 89 ? -13.096 -28.298 56.367 1.00 41.84 89 LYS A N 1
ATOM 702 C CA . LYS A 1 89 ? -14.238 -28.779 57.170 1.00 41.84 89 LYS A CA 1
ATOM 703 C C . LYS A 1 89 ? -15.222 -27.670 57.529 1.00 41.84 89 LYS A C 1
ATOM 705 O O . LYS A 1 89 ? -15.077 -26.944 58.509 1.00 41.84 89 LYS A O 1
ATOM 710 N N . LEU A 1 90 ? -16.292 -27.634 56.739 1.00 46.97 90 LEU A N 1
ATOM 711 C CA . LEU A 1 90 ? -17.626 -27.166 57.105 1.00 46.97 90 LEU A CA 1
ATOM 712 C C . LEU A 1 90 ? -18.131 -27.922 58.343 1.00 46.97 90 LEU A C 1
ATOM 714 O O . LEU A 1 90 ? -18.308 -29.132 58.253 1.00 46.97 90 LEU A O 1
ATOM 718 N N . GLN A 1 91 ? -18.489 -27.237 59.435 1.00 43.19 91 GLN A N 1
ATOM 719 C CA . GLN A 1 91 ? -19.538 -27.731 60.336 1.00 43.19 91 GLN A CA 1
ATOM 720 C C . GLN A 1 91 ? -20.397 -26.605 60.935 1.00 43.19 91 GLN A C 1
ATOM 722 O O . GLN A 1 91 ? -19.939 -25.607 61.480 1.00 43.19 91 GLN A O 1
ATOM 727 N N . ARG A 1 92 ? -21.695 -26.836 60.748 1.00 41.31 92 ARG A N 1
ATOM 728 C CA . ARG A 1 92 ? -22.905 -26.106 61.130 1.00 41.31 92 ARG A CA 1
ATOM 729 C C . ARG A 1 92 ? -23.107 -25.931 62.645 1.00 41.31 92 ARG A C 1
ATOM 731 O O . ARG A 1 92 ? -22.818 -26.838 63.415 1.00 41.31 92 ARG A O 1
ATOM 738 N N . SER A 1 93 ? -23.933 -24.915 62.947 1.00 41.28 93 SER A N 1
ATOM 739 C CA . SER A 1 93 ? -24.901 -24.808 64.070 1.00 41.28 93 SER A CA 1
ATOM 740 C C . SER A 1 93 ? -24.311 -24.456 65.448 1.00 41.28 93 SER A C 1
ATOM 742 O O . SER A 1 93 ? -23.236 -24.912 65.783 1.00 41.28 93 SER A O 1
ATOM 744 N N . SER A 1 94 ? -24.941 -23.705 66.359 1.00 47.41 94 SER A N 1
ATOM 745 C CA . SER A 1 94 ? -26.181 -22.909 66.420 1.00 47.41 94 SER A CA 1
ATOM 746 C C . SER A 1 94 ? -26.236 -22.196 67.795 1.00 47.41 94 SER A C 1
ATOM 748 O O . SER A 1 94 ? -25.588 -22.671 68.720 1.00 47.41 94 SER A O 1
ATOM 750 N N . ARG A 1 95 ? -27.106 -21.167 67.942 1.00 42.75 95 ARG A N 1
ATOM 751 C CA . ARG A 1 95 ? -27.671 -20.605 69.213 1.00 42.75 95 ARG A CA 1
ATOM 752 C C . ARG A 1 95 ? -26.696 -19.785 70.103 1.00 42.75 95 ARG A C 1
ATOM 754 O O . ARG A 1 95 ? -25.560 -20.173 70.264 1.00 42.75 95 ARG A O 1
ATOM 761 N N . LEU A 1 96 ? -27.020 -18.654 70.755 1.00 43.53 96 LEU A N 1
ATOM 762 C CA . LEU A 1 96 ? -28.254 -17.913 71.080 1.00 43.53 96 LEU A CA 1
ATOM 763 C C . LEU A 1 96 ? -27.919 -16.434 71.454 1.00 43.53 96 LEU A C 1
ATOM 765 O O . LEU A 1 96 ? -26.989 -16.183 72.205 1.00 43.53 96 LEU A O 1
ATOM 769 N N . LYS A 1 97 ? -28.744 -15.498 70.953 1.00 47.62 97 LYS A N 1
ATOM 770 C CA . LYS A 1 97 ? -29.273 -14.220 71.513 1.00 47.62 97 LYS A CA 1
ATOM 771 C C . LYS A 1 97 ? -28.597 -13.539 72.736 1.00 47.62 97 LYS A C 1
ATOM 773 O O . LYS A 1 97 ? -28.641 -14.114 73.817 1.00 47.62 97 LYS A O 1
ATOM 778 N N . LYS A 1 98 ? -28.339 -12.213 72.652 1.00 44.09 98 LYS A N 1
ATOM 779 C CA . LYS A 1 98 ? -29.161 -11.126 73.275 1.00 44.09 98 LYS A CA 1
ATOM 780 C C . LYS A 1 98 ? -28.628 -9.697 72.996 1.00 44.09 98 LYS A C 1
ATOM 782 O O . LYS A 1 98 ? -27.453 -9.462 73.209 1.00 44.09 98 LYS A O 1
ATOM 787 N N . SER A 1 99 ? -29.565 -8.795 72.637 1.00 43.66 99 SER A N 1
ATOM 788 C CA . SER A 1 99 ? -29.740 -7.373 73.054 1.00 43.66 99 SER A CA 1
ATOM 789 C C . SER A 1 99 ? -28.547 -6.398 72.920 1.00 43.66 99 SER A C 1
ATOM 791 O O . SER A 1 99 ? -27.488 -6.671 73.449 1.00 43.66 99 SER A O 1
ATOM 793 N N . SER A 1 100 ? -28.622 -5.191 72.344 1.00 43.34 100 SER A N 1
ATOM 794 C CA . SER A 1 100 ? -29.729 -4.223 72.267 1.00 43.34 100 SER A CA 1
ATOM 795 C C . SER A 1 100 ? -29.365 -3.069 71.318 1.00 43.34 100 SER A C 1
ATOM 797 O O . SER A 1 100 ? -28.250 -2.563 71.355 1.00 43.34 100 SER A O 1
ATOM 799 N N . ASN A 1 101 ? -30.355 -2.659 70.527 1.00 45.62 101 ASN A N 1
ATOM 800 C CA . ASN A 1 101 ? -30.669 -1.330 69.990 1.00 45.62 101 ASN A CA 1
ATOM 801 C C . ASN A 1 101 ? -29.633 -0.196 70.086 1.00 45.62 101 ASN A C 1
ATOM 803 O O . ASN A 1 101 ? -29.362 0.329 71.162 1.00 45.62 101 ASN A O 1
ATOM 807 N N . SER A 1 102 ? -29.276 0.343 68.919 1.00 42.62 102 SER A N 1
ATOM 808 C CA . SER A 1 102 ? -29.267 1.791 68.670 1.00 42.62 102 SER A CA 1
ATOM 809 C C . SER A 1 102 ? -29.514 2.031 67.185 1.00 42.62 102 SER A C 1
ATOM 811 O O . SER A 1 102 ? -28.682 1.723 66.336 1.00 42.62 102 SER A O 1
ATOM 813 N N . ALA A 1 103 ? -30.712 2.521 66.882 1.00 45.38 103 ALA A N 1
ATOM 814 C CA . ALA A 1 103 ? -31.111 2.953 65.560 1.00 45.38 103 ALA A CA 1
ATOM 815 C C . ALA A 1 103 ? -30.341 4.222 65.167 1.00 45.38 103 ALA A C 1
ATOM 817 O O . ALA A 1 103 ? -30.340 5.212 65.897 1.00 45.38 103 ALA A O 1
ATOM 818 N N . SER A 1 104 ? -29.769 4.230 63.969 1.00 45.78 104 SER A N 1
ATOM 819 C CA . SER A 1 104 ? -29.773 5.433 63.147 1.00 45.78 104 SER A CA 1
ATOM 820 C C . SER A 1 104 ? -29.928 5.042 61.693 1.00 45.78 104 SER A C 1
ATOM 822 O O . SER A 1 104 ? -29.220 4.203 61.140 1.00 45.78 104 SER A O 1
ATOM 824 N N . GLN A 1 105 ? -30.985 5.618 61.148 1.00 50.75 105 GLN A N 1
ATOM 825 C CA . GLN A 1 105 ? -31.531 5.438 59.830 1.00 50.75 105 GLN A CA 1
ATOM 826 C C . GLN A 1 105 ? -30.523 5.960 58.805 1.00 50.75 105 GLN A C 1
ATOM 828 O O . GLN A 1 105 ? -30.314 7.162 58.699 1.00 50.75 105 GLN A O 1
ATOM 833 N N . HIS A 1 106 ? -29.948 5.068 58.004 1.00 46.91 106 HIS A N 1
ATOM 834 C CA . HIS A 1 106 ? -29.578 5.432 56.644 1.00 46.91 106 HIS A CA 1
ATOM 835 C C . HIS A 1 106 ? -30.430 4.602 55.700 1.00 46.91 106 HIS A C 1
ATOM 837 O O . HIS A 1 106 ? -30.264 3.395 55.535 1.00 46.91 106 HIS A O 1
ATOM 843 N N . ALA A 1 107 ? -31.425 5.302 55.169 1.00 48.47 107 ALA A N 1
ATOM 844 C CA . ALA A 1 107 ? -32.383 4.842 54.200 1.00 48.47 107 ALA A CA 1
ATOM 845 C C . ALA A 1 107 ? -31.707 4.109 53.035 1.00 48.47 107 ALA A C 1
ATOM 847 O O . ALA A 1 107 ? -30.778 4.614 52.406 1.00 48.47 107 ALA A O 1
ATOM 848 N N . LEU A 1 108 ? -32.226 2.908 52.775 1.00 50.31 108 LEU A N 1
ATOM 849 C CA . LEU A 1 108 ? -32.574 2.379 51.458 1.00 50.31 108 LEU A CA 1
ATOM 850 C C . LEU A 1 108 ? -32.055 3.215 50.283 1.00 50.31 108 LEU A C 1
ATOM 852 O O . LEU A 1 108 ? -32.777 3.997 49.671 1.00 50.31 108 LEU A O 1
ATOM 856 N N . ARG A 1 109 ? -30.806 2.964 49.900 1.00 48.00 109 ARG A N 1
ATOM 857 C CA . ARG A 1 109 ? -30.380 3.173 48.522 1.00 48.00 109 ARG A CA 1
ATOM 858 C C . ARG A 1 109 ? -30.624 1.859 47.786 1.00 48.00 109 ARG A C 1
ATOM 860 O O . ARG A 1 109 ? -29.691 1.112 47.509 1.00 48.00 109 ARG A O 1
ATOM 867 N N . GLN A 1 110 ? -31.899 1.566 47.512 1.00 49.25 110 GLN A N 1
ATOM 868 C CA . GLN A 1 110 ? -32.282 0.657 46.431 1.00 49.25 110 GLN A CA 1
ATOM 869 C C . GLN A 1 110 ? -31.773 1.293 45.133 1.00 49.25 110 GLN A C 1
ATOM 871 O O . GLN A 1 110 ? -32.473 2.029 44.447 1.00 49.25 110 GLN A O 1
ATOM 876 N N . LYS A 1 111 ? -30.492 1.079 44.828 1.00 53.28 111 LYS A N 1
ATOM 877 C CA . LYS A 1 111 ? -30.044 1.121 43.444 1.00 53.28 111 LYS A CA 1
ATOM 878 C C . LYS A 1 111 ? -30.750 -0.052 42.787 1.00 53.28 111 LYS A C 1
ATOM 880 O O . LYS A 1 111 ? -30.495 -1.185 43.185 1.00 53.28 111 LYS A O 1
ATOM 885 N N . ASN A 1 112 ? -31.634 0.238 41.840 1.00 54.47 112 ASN A N 1
ATOM 886 C CA . ASN A 1 112 ? -32.127 -0.732 40.875 1.00 54.47 112 ASN A CA 1
ATOM 887 C C . ASN A 1 112 ? -30.919 -1.513 40.343 1.00 54.47 112 ASN A C 1
ATOM 889 O O . ASN A 1 112 ? -30.155 -1.000 39.527 1.00 54.47 112 ASN A O 1
ATOM 893 N N . SER A 1 113 ? -30.686 -2.718 40.865 1.00 57.12 113 SER A N 1
ATOM 894 C CA . SER A 1 113 ? -29.847 -3.690 40.186 1.00 57.12 113 SER A CA 1
ATOM 895 C C . SER A 1 113 ? -30.739 -4.273 39.105 1.00 57.12 113 SER A C 1
ATOM 897 O O . SER A 1 113 ? -31.363 -5.314 39.297 1.00 57.12 113 SER A O 1
ATOM 899 N N . GLU A 1 114 ? -30.891 -3.537 38.007 1.00 67.44 114 GLU A N 1
ATOM 900 C CA . GLU A 1 114 ? -31.354 -4.142 36.766 1.00 67.44 114 GLU A CA 1
ATOM 901 C C . GLU A 1 114 ? -30.360 -5.264 36.469 1.00 67.44 114 GLU A C 1
ATOM 903 O O . GLU A 1 114 ? -29.188 -5.030 36.169 1.00 67.44 114 GLU A O 1
ATOM 908 N N . SER A 1 115 ? -30.791 -6.496 36.728 1.00 73.19 115 SER A N 1
ATOM 909 C CA . SER A 1 115 ? -30.016 -7.683 36.418 1.00 73.19 115 SER A CA 1
ATOM 910 C C . SER A 1 115 ? -29.852 -7.705 34.910 1.00 73.19 115 SER A C 1
ATOM 912 O O . SER A 1 115 ? -30.853 -7.771 34.197 1.00 73.19 115 SER A O 1
ATOM 914 N N . VAL A 1 116 ? -28.608 -7.622 34.444 1.00 81.00 116 VAL A N 1
ATOM 915 C CA . VAL A 1 116 ? -28.283 -7.762 33.026 1.00 81.00 116 VAL A CA 1
ATOM 916 C C . VAL A 1 116 ? -28.898 -9.070 32.535 1.00 81.00 116 VAL A C 1
ATOM 918 O O . VAL A 1 116 ? -28.547 -10.138 33.043 1.00 81.00 116 VAL A O 1
ATOM 921 N N . THR A 1 117 ? -29.856 -8.987 31.611 1.00 90.62 117 THR A N 1
ATOM 922 C CA . THR A 1 117 ? -30.477 -10.189 31.048 1.00 90.62 117 THR A CA 1
ATOM 923 C C . THR A 1 117 ? -29.543 -10.804 30.016 1.00 90.62 117 THR A C 1
ATOM 925 O O . THR A 1 117 ? -28.705 -10.124 29.419 1.00 90.62 117 THR A O 1
ATOM 928 N N . ILE A 1 118 ? -29.670 -12.111 29.802 1.00 91.44 118 ILE A N 1
ATOM 929 C CA . ILE A 1 118 ? -28.887 -12.824 28.785 1.00 91.44 118 ILE A CA 1
ATOM 930 C C . ILE A 1 118 ? -29.123 -12.200 27.398 1.00 91.44 118 ILE A C 1
ATOM 932 O O . ILE A 1 118 ? -28.168 -12.002 26.655 1.00 91.44 118 ILE A O 1
ATOM 936 N N . GLU A 1 119 ? -30.347 -11.753 27.108 1.00 91.81 119 GLU A N 1
ATOM 937 C CA . GLU A 1 119 ? -30.695 -11.089 25.842 1.00 91.81 119 GLU A CA 1
ATOM 938 C C . GLU A 1 119 ? -29.927 -9.770 25.640 1.00 91.81 119 GLU A C 1
ATOM 940 O O . GLU A 1 119 ? -29.530 -9.438 24.525 1.00 91.81 119 GLU A O 1
ATOM 945 N N . GLN A 1 120 ? -29.668 -9.011 26.714 1.00 90.44 120 GLN A N 1
ATOM 946 C CA . GLN A 1 120 ? -28.854 -7.791 26.637 1.00 90.44 120 GLN A CA 1
ATOM 947 C C . GLN A 1 120 ? -27.391 -8.106 26.302 1.00 90.44 120 GLN A C 1
ATOM 949 O O . GLN A 1 120 ? -26.734 -7.321 25.616 1.00 90.44 120 GLN A O 1
ATOM 954 N N . ILE A 1 121 ? -26.877 -9.247 26.767 1.00 90.69 121 ILE A N 1
ATOM 955 C CA . ILE A 1 121 ? -25.519 -9.707 26.455 1.00 90.69 121 ILE A CA 1
ATOM 956 C C . ILE A 1 121 ? -25.445 -10.172 24.999 1.00 90.69 121 ILE A C 1
ATOM 958 O O . ILE A 1 121 ? -24.518 -9.776 24.296 1.00 90.69 121 ILE A O 1
ATOM 962 N N . GLU A 1 122 ? -26.427 -10.942 24.530 1.00 94.69 122 GLU A N 1
ATOM 963 C CA . GLU A 1 122 ? -26.524 -11.381 23.131 1.00 94.69 122 GLU A CA 1
ATOM 964 C C . GLU A 1 122 ? -26.586 -10.184 22.176 1.00 94.69 122 GLU A C 1
ATOM 966 O O . GLU A 1 122 ? -25.766 -10.081 21.267 1.00 94.69 122 GLU A O 1
ATOM 971 N N . ALA A 1 123 ? -27.447 -9.199 22.452 1.00 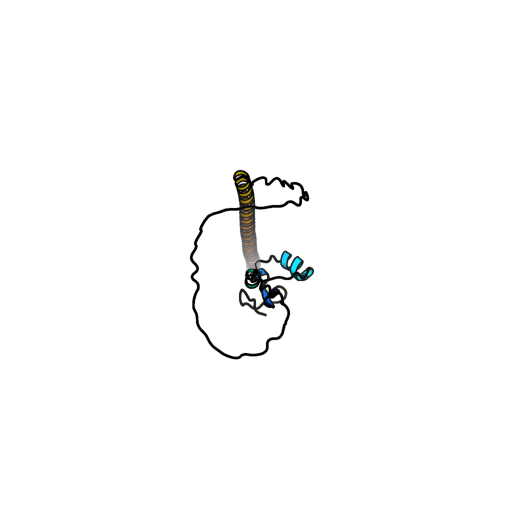92.88 123 ALA A N 1
ATOM 972 C CA . ALA A 1 123 ? -27.545 -7.990 21.636 1.00 92.88 123 ALA A CA 1
ATOM 973 C C . ALA A 1 123 ? -26.234 -7.180 21.607 1.00 92.88 123 ALA A C 1
ATOM 975 O O . ALA A 1 123 ? -25.863 -6.603 20.580 1.00 92.88 123 ALA A O 1
ATOM 976 N N . LEU A 1 124 ? -25.504 -7.124 22.727 1.00 92.88 124 LEU A N 1
ATOM 977 C CA . LEU A 1 124 ? -24.196 -6.468 22.784 1.00 92.88 124 LEU A CA 1
ATOM 978 C C . LEU A 1 124 ? -23.127 -7.242 22.005 1.00 92.88 124 LEU A C 1
ATOM 980 O O . LEU A 1 124 ? -22.296 -6.607 21.348 1.00 92.88 124 LEU A O 1
ATOM 984 N N . LEU A 1 125 ? -23.149 -8.575 22.066 1.00 94.25 125 LEU A N 1
ATOM 985 C CA . LEU A 1 125 ? -22.251 -9.441 21.307 1.00 94.25 125 LEU A CA 1
ATOM 986 C C . LEU A 1 125 ? -22.505 -9.306 19.810 1.00 94.25 125 LEU A C 1
ATOM 988 O O . LEU A 1 125 ? -21.561 -9.021 19.080 1.00 94.25 125 LEU A O 1
ATOM 992 N N . ASP A 1 126 ? -23.755 -9.389 19.364 1.00 95.50 126 ASP A N 1
ATOM 993 C CA . ASP A 1 126 ? -24.118 -9.212 17.956 1.00 95.50 126 ASP A CA 1
ATOM 994 C C . ASP A 1 126 ? -23.703 -7.837 17.444 1.00 95.50 126 ASP A C 1
ATOM 996 O O . ASP A 1 126 ? -23.112 -7.715 16.368 1.00 95.50 126 ASP A O 1
ATOM 1000 N N . ARG A 1 127 ? -23.916 -6.787 18.248 1.00 94.81 127 ARG A N 1
ATOM 1001 C CA . ARG A 1 127 ? -23.465 -5.439 17.894 1.00 94.81 127 ARG A CA 1
ATOM 1002 C C . ARG A 1 127 ? -21.948 -5.382 17.739 1.00 94.81 127 ARG A C 1
ATOM 1004 O O . ARG A 1 127 ? -21.461 -4.822 16.761 1.00 94.81 127 ARG A O 1
ATOM 1011 N N . LYS A 1 128 ? -21.196 -5.957 18.681 1.00 95.06 128 LYS A N 1
ATOM 1012 C CA . LYS A 1 128 ? -19.725 -5.963 18.645 1.00 95.06 128 LYS A CA 1
ATOM 1013 C C . LYS A 1 128 ? -19.173 -6.811 17.504 1.00 95.06 128 LYS A C 1
ATOM 1015 O O . LYS A 1 128 ? -18.245 -6.363 16.838 1.00 95.06 128 LYS A O 1
ATOM 1020 N N . LEU A 1 129 ? -19.757 -7.976 17.246 1.00 95.75 129 LEU A N 1
ATOM 1021 C CA . LEU A 1 129 ? -19.393 -8.848 16.131 1.00 95.75 129 LEU A CA 1
ATOM 1022 C C . LEU A 1 129 ? -19.718 -8.196 14.788 1.00 95.75 129 LEU A C 1
ATOM 1024 O O . LEU A 1 129 ? -18.919 -8.289 13.861 1.00 95.75 129 LEU A O 1
ATOM 1028 N N . SER A 1 130 ? -20.843 -7.488 14.683 1.00 94.62 130 SER A N 1
ATOM 1029 C CA . SER A 1 130 ? -21.184 -6.741 13.474 1.00 94.62 130 SER A CA 1
ATOM 1030 C C . SER A 1 130 ? -20.210 -5.594 13.225 1.00 94.62 130 SER A C 1
ATOM 1032 O O . SER A 1 130 ? -19.799 -5.407 12.084 1.00 94.62 130 SER A O 1
ATOM 1034 N N . THR A 1 131 ? -19.822 -4.839 14.258 1.00 94.19 131 THR A N 1
ATOM 1035 C CA . THR A 1 131 ? -18.791 -3.797 14.122 1.00 94.19 131 THR A CA 1
ATOM 1036 C C . THR A 1 131 ? -17.466 -4.410 13.685 1.00 94.19 131 THR A C 1
ATOM 1038 O O . THR A 1 131 ? -16.920 -4.001 12.671 1.00 94.19 131 THR A O 1
ATOM 1041 N N . PHE A 1 132 ? -17.021 -5.471 14.361 1.00 95.19 132 PHE A N 1
ATOM 1042 C CA . PHE A 1 132 ? -15.790 -6.170 14.005 1.00 95.19 132 PHE A CA 1
ATOM 1043 C C . PHE A 1 132 ? -15.812 -6.700 12.564 1.00 95.19 132 PHE A C 1
ATOM 1045 O O . PHE A 1 132 ? -14.835 -6.566 11.836 1.00 95.19 132 PHE A O 1
ATOM 1052 N N . LYS A 1 133 ? -16.942 -7.257 12.112 1.00 96.12 133 LYS A N 1
ATOM 1053 C CA . LYS A 1 133 ? -17.116 -7.703 10.725 1.00 96.12 133 LYS A CA 1
ATOM 1054 C C . LYS A 1 133 ? -16.969 -6.547 9.735 1.00 96.12 133 LYS A C 1
ATOM 1056 O O . LYS A 1 133 ? -16.347 -6.740 8.695 1.00 96.12 133 LYS A O 1
ATOM 1061 N N . ILE A 1 134 ? -17.552 -5.385 10.029 1.00 95.50 134 ILE A N 1
ATOM 1062 C CA . ILE A 1 134 ? -17.427 -4.194 9.177 1.00 95.50 134 ILE A CA 1
ATOM 1063 C C . ILE A 1 134 ? -15.962 -3.761 9.105 1.00 95.50 134 ILE A C 1
ATOM 1065 O O . ILE A 1 134 ? -15.455 -3.584 8.001 1.00 95.50 134 ILE A O 1
ATOM 1069 N N . ASP A 1 135 ? -15.279 -3.687 10.247 1.00 95.12 135 ASP A N 1
ATOM 1070 C CA . ASP A 1 135 ? -13.879 -3.264 10.326 1.00 95.12 135 ASP A CA 1
ATOM 1071 C C . ASP A 1 135 ? -12.968 -4.205 9.523 1.00 95.12 135 ASP A C 1
ATOM 1073 O O . ASP A 1 135 ? -12.217 -3.752 8.660 1.00 95.12 135 ASP A O 1
ATOM 1077 N N . VAL A 1 136 ? -13.110 -5.524 9.711 1.00 96.62 136 VAL A N 1
ATOM 1078 C CA . VAL A 1 136 ? -12.331 -6.534 8.975 1.00 96.62 136 VAL A CA 1
ATOM 1079 C C . VAL A 1 136 ? -12.610 -6.470 7.474 1.00 96.62 136 VAL A C 1
ATOM 1081 O O . VAL A 1 136 ? -11.681 -6.507 6.668 1.00 96.62 136 VAL A O 1
ATOM 1084 N N . VAL A 1 137 ? -13.878 -6.362 7.062 1.00 97.38 137 VAL A N 1
ATOM 1085 C CA . VAL A 1 137 ? -14.228 -6.270 5.635 1.00 97.38 137 VAL A CA 1
ATOM 1086 C C . VAL A 1 137 ? -13.662 -4.992 5.020 1.00 97.38 137 VAL A C 1
ATOM 1088 O O . VAL A 1 137 ? -13.146 -5.028 3.903 1.00 97.38 137 VAL A O 1
ATOM 1091 N N . GLN A 1 138 ? -13.724 -3.872 5.736 1.00 96.56 138 GLN A N 1
ATOM 1092 C CA . GLN A 1 138 ? -13.206 -2.594 5.266 1.00 96.56 138 GLN A CA 1
ATOM 1093 C C . GLN A 1 138 ? -11.676 -2.596 5.175 1.00 96.56 138 GLN A C 1
ATOM 1095 O O . GLN A 1 138 ? -11.120 -2.072 4.206 1.00 96.56 138 GLN A O 1
ATOM 1100 N N . GLU A 1 139 ? -10.991 -3.224 6.128 1.00 96.75 139 GLU A N 1
ATOM 1101 C CA . GLU A 1 139 ? -9.541 -3.402 6.103 1.00 96.75 139 GLU A CA 1
ATOM 1102 C C . GLU A 1 139 ? -9.109 -4.271 4.916 1.00 96.75 139 GLU A C 1
ATOM 1104 O O . GLU A 1 139 ? -8.269 -3.844 4.119 1.00 96.75 139 GLU A O 1
ATOM 1109 N N . VAL A 1 140 ? -9.753 -5.428 4.717 1.00 97.56 140 VAL A N 1
ATOM 1110 C CA . VAL A 1 140 ? -9.492 -6.311 3.569 1.00 97.56 140 VAL A CA 1
ATOM 1111 C C . VAL A 1 140 ? -9.759 -5.586 2.253 1.00 97.56 140 VAL A C 1
ATOM 1113 O O . VAL A 1 140 ? -8.926 -5.632 1.350 1.00 97.56 140 VAL A O 1
ATOM 1116 N N . HIS A 1 141 ? -10.877 -4.867 2.137 1.00 97.69 141 HIS A N 1
ATOM 1117 C CA . HIS A 1 141 ? -11.196 -4.087 0.941 1.00 97.69 141 HIS A CA 1
ATOM 1118 C C . HIS A 1 141 ? -10.124 -3.029 0.655 1.00 97.69 141 HIS A C 1
ATOM 1120 O O . HIS A 1 141 ? -9.685 -2.862 -0.485 1.00 97.69 141 HIS A O 1
ATOM 1126 N N . THR A 1 142 ? -9.672 -2.325 1.691 1.00 96.81 142 THR A N 1
ATOM 1127 C CA . THR A 1 142 ? -8.633 -1.298 1.570 1.00 96.81 142 THR A CA 1
ATOM 1128 C C . THR A 1 142 ? -7.300 -1.910 1.148 1.00 96.81 142 THR A C 1
ATOM 1130 O O . THR A 1 142 ? -6.634 -1.365 0.270 1.00 96.81 142 THR A O 1
ATOM 1133 N N . MET A 1 143 ? -6.924 -3.051 1.726 1.00 97.56 143 MET A N 1
ATOM 1134 C CA . MET A 1 143 ? -5.715 -3.788 1.361 1.00 97.56 143 MET A CA 1
ATOM 1135 C C . MET A 1 143 ? -5.765 -4.248 -0.100 1.00 97.56 143 MET A C 1
ATOM 1137 O O . MET A 1 143 ? -4.851 -3.948 -0.862 1.00 97.56 143 MET A O 1
ATOM 1141 N N . VAL A 1 144 ? -6.860 -4.891 -0.520 1.00 98.00 144 VAL A N 1
ATOM 1142 C CA . VAL A 1 144 ? -7.047 -5.349 -1.907 1.00 98.00 144 VAL A CA 1
ATOM 1143 C C . VAL A 1 144 ? -6.997 -4.176 -2.882 1.00 98.00 144 VAL A C 1
ATOM 1145 O O . VAL A 1 144 ? -6.315 -4.257 -3.896 1.00 98.00 144 VAL A O 1
ATOM 1148 N N . THR A 1 145 ? -7.657 -3.061 -2.563 1.00 97.12 145 THR A N 1
ATOM 1149 C CA . THR A 1 145 ? -7.649 -1.863 -3.417 1.00 97.12 145 THR A CA 1
ATOM 1150 C C . THR A 1 145 ? -6.240 -1.284 -3.558 1.00 97.12 145 THR A C 1
ATOM 1152 O O . THR A 1 145 ? -5.845 -0.882 -4.650 1.00 97.12 145 THR A O 1
ATOM 1155 N N . LYS A 1 146 ? -5.457 -1.258 -2.472 1.00 97.44 146 LYS A N 1
ATOM 1156 C CA . LYS A 1 146 ? -4.063 -0.791 -2.498 1.00 97.44 146 LYS A CA 1
ATOM 1157 C C . LYS A 1 146 ? -3.180 -1.684 -3.365 1.00 97.44 146 LYS A C 1
ATOM 1159 O O . LYS A 1 146 ? -2.482 -1.157 -4.225 1.00 97.44 146 LYS A O 1
ATOM 1164 N N . GLU A 1 147 ? -3.243 -3.000 -3.182 1.00 97.81 147 GLU A N 1
ATOM 1165 C CA . GLU A 1 147 ? -2.462 -3.967 -3.970 1.00 97.81 147 GLU A CA 1
ATOM 1166 C C . GLU A 1 147 ? -2.854 -3.953 -5.453 1.00 97.81 147 GLU A C 1
AT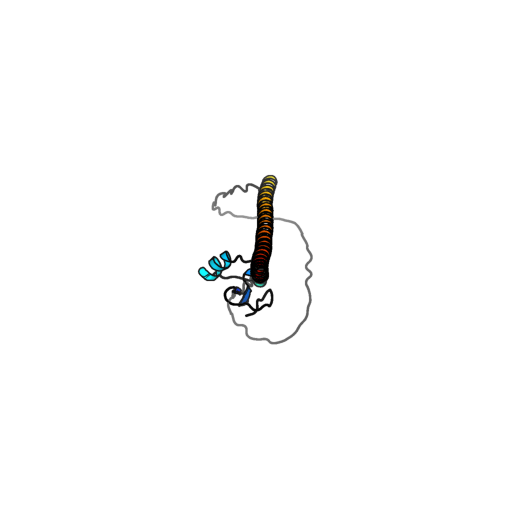OM 1168 O O . GLU A 1 147 ? -1.999 -3.987 -6.343 1.00 97.81 147 GLU A O 1
ATOM 1173 N N . PHE A 1 148 ? -4.152 -3.832 -5.732 1.00 98.06 148 PHE A N 1
ATOM 1174 C CA . PHE A 1 148 ? -4.671 -3.725 -7.089 1.00 98.06 148 PHE A CA 1
ATOM 1175 C C . PHE A 1 148 ? -4.163 -2.458 -7.784 1.00 98.06 148 PHE A C 1
ATOM 1177 O O . PHE A 1 148 ? -3.583 -2.540 -8.865 1.00 98.06 148 PHE A O 1
ATOM 1184 N N . ASN A 1 149 ? -4.287 -1.299 -7.132 1.00 97.25 149 ASN A N 1
ATOM 1185 C CA . ASN A 1 149 ? -3.781 -0.034 -7.666 1.00 97.25 149 ASN A CA 1
ATOM 1186 C C . ASN A 1 149 ? -2.255 -0.043 -7.812 1.00 97.25 149 ASN A C 1
ATOM 1188 O O . ASN A 1 149 ? -1.730 0.462 -8.799 1.00 97.25 149 ASN A O 1
ATOM 1192 N N . HIS A 1 150 ? -1.532 -0.642 -6.864 1.00 97.94 150 HIS A N 1
ATOM 1193 C CA . HIS A 1 150 ? -0.084 -0.800 -6.967 1.00 97.94 150 HIS A CA 1
ATOM 1194 C C . HIS A 1 150 ? 0.305 -1.614 -8.208 1.00 97.94 150 HIS A C 1
ATOM 1196 O O . HIS A 1 150 ? 1.191 -1.211 -8.960 1.00 97.94 150 HIS A O 1
ATOM 1202 N N . THR A 1 151 ? -0.396 -2.722 -8.455 1.00 97.81 151 THR A N 1
ATOM 1203 C CA . THR A 1 151 ? -0.151 -3.583 -9.617 1.00 97.81 151 THR A CA 1
ATOM 1204 C C . THR A 1 151 ? -0.481 -2.875 -10.930 1.00 97.81 151 THR A C 1
ATOM 1206 O O . THR A 1 151 ? 0.292 -2.983 -11.879 1.00 97.81 151 THR A O 1
ATOM 1209 N N . ILE A 1 152 ? -1.577 -2.110 -10.982 1.00 98.19 152 ILE A N 1
ATOM 1210 C CA . ILE A 1 152 ? -1.932 -1.291 -12.151 1.00 98.19 152 ILE A CA 1
ATOM 1211 C C . ILE A 1 152 ? -0.851 -0.250 -12.432 1.00 98.19 152 ILE A C 1
ATOM 1213 O O . ILE A 1 152 ? -0.329 -0.212 -13.539 1.00 98.19 152 ILE A O 1
ATOM 1217 N N . ASN A 1 153 ? -0.454 0.534 -11.430 1.00 97.44 153 ASN A N 1
ATOM 1218 C CA . ASN A 1 153 ? 0.555 1.579 -11.613 1.00 97.44 153 ASN A CA 1
ATOM 1219 C C . ASN A 1 153 ? 1.899 0.993 -12.065 1.00 97.44 153 ASN A C 1
ATOM 1221 O O . ASN A 1 153 ? 2.608 1.582 -12.879 1.00 97.44 153 ASN A O 1
ATOM 1225 N N . LYS A 1 154 ? 2.255 -0.188 -11.548 1.00 98.25 154 LYS A N 1
ATOM 1226 C CA . LYS A 1 154 ? 3.448 -0.909 -11.988 1.00 98.25 154 LYS A CA 1
ATOM 1227 C C . LYS A 1 154 ? 3.337 -1.344 -13.451 1.00 98.25 154 LYS A C 1
ATOM 1229 O O . LYS A 1 154 ? 4.277 -1.130 -14.206 1.00 98.25 154 LYS A O 1
ATOM 1234 N N . LEU A 1 155 ? 2.196 -1.899 -13.859 1.00 98.06 155 LEU A N 1
ATOM 1235 C CA . LEU A 1 155 ? 1.944 -2.262 -15.256 1.00 98.06 155 LEU A CA 1
ATOM 1236 C C . LEU A 1 155 ? 2.016 -1.039 -16.176 1.00 98.06 155 LEU A C 1
ATOM 1238 O O . LEU A 1 155 ? 2.677 -1.105 -17.206 1.00 98.06 155 LEU A O 1
ATOM 1242 N N . GLU A 1 156 ? 1.392 0.079 -15.808 1.00 98.31 156 GLU A N 1
ATOM 1243 C CA . GLU A 1 156 ? 1.459 1.333 -16.573 1.00 98.31 156 GLU A CA 1
ATOM 1244 C C . GLU A 1 156 ? 2.901 1.828 -16.733 1.00 98.31 156 GLU A C 1
ATOM 1246 O O . GLU A 1 156 ? 3.309 2.225 -17.828 1.00 98.31 156 GLU A O 1
ATOM 1251 N N . SER A 1 157 ? 3.694 1.746 -15.663 1.00 98.25 157 SER A N 1
ATOM 1252 C CA . SER A 1 157 ? 5.124 2.054 -15.700 1.00 98.25 157 SER A CA 1
ATOM 1253 C C . SER A 1 157 ? 5.871 1.139 -16.675 1.00 98.25 157 SER A C 1
ATOM 1255 O O . SER A 1 157 ? 6.610 1.628 -17.528 1.00 98.25 157 SER A O 1
ATOM 1257 N N . ASP A 1 158 ? 5.664 -0.176 -16.590 1.00 98.00 158 ASP A N 1
ATOM 1258 C CA . ASP A 1 158 ? 6.328 -1.152 -17.461 1.00 98.00 158 ASP A CA 1
ATOM 1259 C C . ASP A 1 158 ? 5.933 -0.953 -18.938 1.00 98.00 158 ASP A C 1
ATOM 1261 O O . ASP A 1 158 ? 6.789 -1.004 -19.825 1.00 98.00 158 ASP A O 1
ATOM 1265 N N . PHE A 1 159 ? 4.659 -0.648 -19.214 1.00 98.31 159 PHE A N 1
ATOM 1266 C CA . PHE A 1 159 ? 4.180 -0.313 -20.559 1.00 98.31 159 PHE A CA 1
ATOM 1267 C C . PHE A 1 159 ? 4.799 0.973 -21.096 1.00 98.31 159 PHE A C 1
ATOM 1269 O O . PHE A 1 159 ? 5.156 1.027 -22.274 1.00 98.31 159 PHE A O 1
ATOM 1276 N N . THR A 1 160 ? 4.948 1.993 -20.252 1.00 98.19 160 THR A N 1
ATOM 1277 C CA . THR A 1 160 ? 5.586 3.257 -20.639 1.00 98.19 160 THR A CA 1
ATOM 1278 C C . THR A 1 160 ? 7.039 3.010 -21.032 1.00 98.19 160 THR A C 1
ATOM 1280 O O . THR A 1 160 ? 7.442 3.358 -22.137 1.00 98.19 160 THR A O 1
ATOM 1283 N N . VAL A 1 161 ? 7.793 2.289 -20.197 1.00 98.31 161 VAL A N 1
ATOM 1284 C CA . VAL A 1 161 ? 9.194 1.937 -20.478 1.00 98.31 161 VAL A CA 1
ATOM 1285 C C . VAL A 1 161 ? 9.327 1.123 -21.768 1.00 98.31 161 VAL A C 1
ATOM 1287 O O . VAL A 1 161 ? 10.208 1.395 -22.585 1.00 98.31 161 VAL A O 1
ATOM 1290 N N . ALA A 1 162 ? 8.453 0.137 -21.984 1.00 98.12 162 ALA A N 1
ATOM 1291 C CA . ALA A 1 162 ? 8.464 -0.663 -23.207 1.00 98.12 162 ALA A CA 1
ATOM 1292 C C . ALA A 1 162 ? 8.134 0.178 -24.451 1.00 98.12 162 ALA A C 1
ATOM 1294 O O . ALA A 1 162 ? 8.757 0.005 -25.499 1.00 98.12 162 ALA A O 1
ATOM 1295 N N . THR A 1 163 ? 7.183 1.106 -24.334 1.00 98.38 163 THR A N 1
ATOM 1296 C CA . THR A 1 163 ? 6.791 2.004 -25.427 1.00 98.38 163 THR A CA 1
ATOM 1297 C C . THR A 1 163 ? 7.921 2.969 -25.774 1.00 98.38 163 THR A C 1
ATOM 1299 O O . THR A 1 163 ? 8.266 3.092 -26.947 1.00 98.38 163 THR A O 1
ATOM 1302 N N . ASP A 1 164 ? 8.569 3.569 -24.774 1.00 97.88 164 ASP A N 1
ATOM 1303 C CA . ASP A 1 164 ? 9.724 4.453 -24.964 1.00 97.88 164 ASP A CA 1
ATOM 1304 C C . ASP A 1 164 ? 10.897 3.719 -25.629 1.00 97.88 164 ASP A C 1
ATOM 1306 O O . ASP A 1 164 ? 11.569 4.258 -26.512 1.00 97.88 164 ASP A O 1
ATOM 1310 N N . PHE A 1 165 ? 11.127 2.460 -25.246 1.00 98.25 165 PHE A N 1
ATOM 1311 C CA . PHE A 1 165 ? 12.146 1.620 -25.869 1.00 98.25 165 PHE A CA 1
ATOM 1312 C C . PHE A 1 165 ? 11.860 1.380 -27.358 1.00 98.25 165 PHE A C 1
ATOM 1314 O O . PHE A 1 165 ? 12.758 1.518 -28.192 1.00 98.25 165 PHE A O 1
ATOM 1321 N N . LEU A 1 166 ? 10.612 1.054 -27.705 1.00 98.19 166 LEU A N 1
ATOM 1322 C CA . LEU A 1 166 ? 10.203 0.859 -29.097 1.00 98.19 166 LEU A CA 1
ATOM 1323 C C . LEU A 1 166 ? 10.283 2.159 -29.902 1.00 98.19 166 LEU A C 1
ATOM 1325 O O . LEU A 1 166 ? 10.772 2.133 -31.031 1.00 98.19 166 LEU A O 1
ATOM 1329 N N . GLN A 1 167 ? 9.861 3.283 -29.320 1.00 98.19 167 GLN A N 1
ATOM 1330 C CA . GLN A 1 167 ? 9.943 4.600 -29.949 1.00 98.19 167 GLN A CA 1
ATOM 1331 C C . GLN A 1 167 ? 11.392 4.945 -30.300 1.00 98.19 167 GLN A C 1
ATOM 1333 O O . GLN A 1 167 ? 11.691 5.295 -31.439 1.00 98.19 167 GLN A O 1
ATOM 1338 N N . LYS A 1 168 ? 12.316 4.747 -29.356 1.00 98.19 168 LYS A N 1
ATOM 1339 C CA . LYS A 1 168 ? 13.744 4.960 -29.596 1.00 98.19 168 LYS A CA 1
ATOM 1340 C C . LYS A 1 168 ? 14.278 4.074 -30.726 1.00 98.19 168 LYS A C 1
ATOM 1342 O O . LYS A 1 168 ? 15.029 4.550 -31.572 1.00 98.19 168 LYS A O 1
ATOM 1347 N N . GLY A 1 169 ? 13.868 2.804 -30.767 1.00 97.88 169 GLY A N 1
ATOM 1348 C CA . GLY A 1 169 ? 14.234 1.893 -31.853 1.00 97.88 169 GLY A CA 1
ATOM 1349 C C . GLY A 1 169 ? 13.738 2.364 -33.225 1.00 97.88 169 GLY A C 1
ATOM 1350 O O . GLY A 1 169 ? 14.468 2.259 -34.209 1.00 97.88 169 GLY A O 1
ATOM 1351 N N . GLN A 1 170 ? 12.527 2.924 -33.302 1.00 98.06 170 GLN A N 1
ATOM 1352 C CA . GLN A 1 170 ? 12.003 3.516 -34.538 1.00 98.06 170 GLN A CA 1
ATOM 1353 C C . GLN A 1 170 ? 12.792 4.758 -34.959 1.00 98.06 170 GLN A C 1
ATOM 1355 O O . GLN A 1 170 ? 13.138 4.885 -36.133 1.00 98.06 170 GLN A O 1
ATOM 1360 N N . ASP A 1 171 ? 13.118 5.640 -34.014 1.00 98.25 171 ASP A N 1
ATOM 1361 C CA . ASP A 1 171 ? 13.897 6.850 -34.285 1.00 98.25 171 ASP A CA 1
ATOM 1362 C C . ASP A 1 171 ? 15.298 6.512 -34.816 1.00 98.25 171 ASP A C 1
ATOM 1364 O O . ASP A 1 171 ? 15.796 7.162 -35.738 1.00 98.25 171 ASP A O 1
ATOM 1368 N N . ASP A 1 172 ? 15.939 5.487 -34.254 1.00 98.31 172 ASP A N 1
ATOM 1369 C CA . ASP A 1 172 ? 17.263 5.042 -34.687 1.00 98.31 172 ASP A CA 1
ATOM 1370 C C . ASP A 1 172 ? 17.213 4.404 -36.086 1.00 98.31 172 ASP A C 1
ATOM 1372 O O . ASP A 1 172 ? 18.021 4.759 -36.948 1.00 98.31 172 ASP A O 1
ATOM 1376 N N . LEU A 1 173 ? 16.206 3.568 -36.373 1.00 98.31 173 LEU A N 1
ATOM 1377 C CA . LEU A 1 173 ? 15.986 3.012 -37.716 1.00 98.31 173 LEU A CA 1
ATOM 1378 C C . LEU A 1 173 ? 15.716 4.098 -38.766 1.00 98.31 173 LEU A C 1
ATOM 1380 O O . LEU A 1 173 ? 16.220 4.010 -39.887 1.00 98.31 173 LEU A O 1
ATOM 1384 N N . LEU A 1 174 ? 14.943 5.134 -38.425 1.00 98.50 174 LEU A N 1
ATOM 1385 C CA . LEU A 1 174 ? 14.678 6.257 -39.328 1.00 98.50 174 LEU A CA 1
ATOM 1386 C C . LEU A 1 174 ? 15.964 7.010 -39.689 1.00 98.50 174 LEU A C 1
ATOM 1388 O O . LEU A 1 174 ? 16.176 7.317 -40.864 1.00 98.50 174 LEU A O 1
ATOM 1392 N N . LYS A 1 175 ? 16.851 7.246 -38.714 1.00 98.50 175 LYS A N 1
ATOM 1393 C CA . LYS A 1 175 ? 18.165 7.864 -38.963 1.00 98.50 175 LYS A CA 1
ATOM 1394 C C . LYS A 1 175 ? 19.037 6.996 -39.866 1.00 98.50 175 LYS A C 1
ATOM 1396 O O . LYS A 1 175 ? 19.663 7.515 -40.788 1.00 98.50 175 LYS A O 1
ATOM 1401 N N . GLU A 1 176 ? 19.086 5.684 -39.633 1.00 98.38 176 GLU A N 1
ATOM 1402 C CA . GLU A 1 176 ? 19.847 4.763 -40.488 1.00 98.38 176 GLU A CA 1
ATOM 1403 C C . GLU A 1 176 ? 19.336 4.770 -41.934 1.00 98.38 176 GLU A C 1
ATOM 1405 O O . GLU A 1 176 ? 20.131 4.804 -42.878 1.00 98.38 176 GLU A O 1
ATOM 1410 N N . LEU A 1 177 ? 18.013 4.804 -42.115 1.00 98.25 177 LEU A N 1
ATOM 1411 C CA . LEU A 1 177 ? 17.370 4.876 -43.425 1.00 98.25 177 LEU A CA 1
ATOM 1412 C C . LEU A 1 177 ? 17.710 6.196 -44.135 1.00 98.25 177 LEU A C 1
ATOM 1414 O O . LEU A 1 177 ? 18.054 6.193 -45.318 1.00 98.25 177 LEU A O 1
ATOM 1418 N N . GLU A 1 178 ? 17.693 7.320 -43.418 1.00 98.38 178 GLU A N 1
ATOM 1419 C CA . GLU A 1 178 ? 18.103 8.622 -43.951 1.00 98.38 178 GLU A CA 1
ATOM 1420 C C . GLU A 1 178 ? 19.573 8.622 -44.402 1.00 98.38 178 GLU A C 1
ATOM 1422 O O . GLU A 1 178 ? 19.891 9.060 -45.514 1.00 98.38 178 GLU A O 1
ATOM 1427 N N . VAL A 1 179 ? 20.474 8.062 -43.590 1.00 98.44 179 VAL A N 1
ATOM 1428 C CA . VAL A 1 179 ? 21.896 7.904 -43.935 1.00 98.44 179 VAL A CA 1
ATOM 1429 C C . VAL A 1 179 ? 22.068 7.034 -45.184 1.00 98.44 179 VAL A C 1
ATOM 1431 O O . VAL A 1 179 ? 22.818 7.401 -46.095 1.00 98.44 179 VAL A O 1
ATOM 1434 N N . ALA A 1 180 ? 21.360 5.906 -45.265 1.00 98.19 180 ALA A N 1
ATOM 1435 C CA . ALA A 1 180 ? 21.406 5.011 -46.418 1.00 98.19 180 ALA A CA 1
ATOM 1436 C C . ALA A 1 180 ? 20.888 5.691 -47.696 1.00 98.19 180 ALA A C 1
ATOM 1438 O O . ALA A 1 180 ? 21.546 5.624 -48.737 1.00 98.19 180 ALA A O 1
ATOM 1439 N N . ASN A 1 181 ? 19.763 6.405 -47.613 1.00 98.06 181 ASN A N 1
ATOM 1440 C CA . ASN A 1 181 ? 19.196 7.160 -48.733 1.00 98.06 181 ASN A CA 1
ATOM 1441 C C . ASN A 1 181 ? 20.162 8.230 -49.250 1.00 98.06 181 ASN A C 1
ATOM 1443 O O . ASN A 1 181 ? 20.360 8.351 -50.461 1.00 98.06 181 ASN A O 1
ATOM 1447 N N . ASN A 1 182 ? 20.808 8.974 -48.351 1.00 98.12 182 ASN A N 1
ATOM 1448 C CA . ASN A 1 182 ? 21.811 9.968 -48.727 1.00 98.12 182 ASN A CA 1
ATOM 1449 C C . ASN A 1 182 ? 23.005 9.324 -49.444 1.00 98.12 182 ASN A C 1
ATOM 1451 O O . ASN A 1 182 ? 23.462 9.837 -50.466 1.00 98.12 182 ASN A O 1
ATOM 1455 N N . LYS A 1 183 ? 23.470 8.164 -48.970 1.00 98.06 183 LYS A N 1
ATOM 1456 C CA . LYS A 1 183 ? 24.550 7.410 -49.619 1.00 98.06 183 LYS A CA 1
ATOM 1457 C C . LYS A 1 183 ? 24.165 6.946 -51.025 1.00 98.06 183 LYS A C 1
ATOM 1459 O O . LYS A 1 183 ? 24.956 7.111 -51.949 1.00 98.06 183 LYS A O 1
ATOM 1464 N N . ILE A 1 184 ? 22.954 6.416 -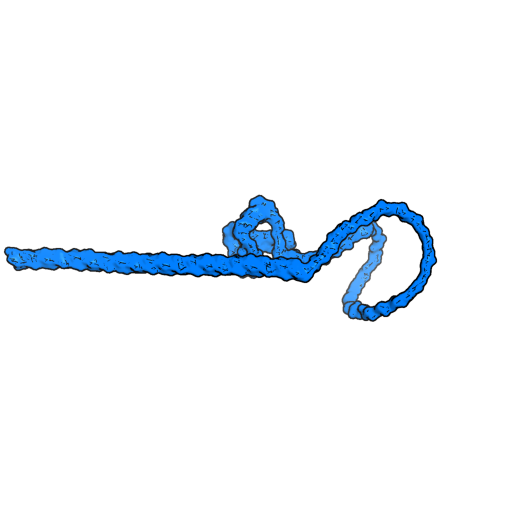51.202 1.00 97.62 184 ILE A N 1
ATOM 1465 C CA . ILE A 1 184 ? 22.434 6.009 -52.518 1.00 97.62 184 ILE A CA 1
ATOM 1466 C C . ILE A 1 184 ? 22.379 7.211 -53.467 1.00 97.62 184 ILE A C 1
ATOM 1468 O O . ILE A 1 184 ? 22.832 7.117 -54.605 1.00 97.62 184 ILE A O 1
ATOM 1472 N N . LYS A 1 185 ? 21.887 8.360 -52.992 1.00 97.75 185 LYS A N 1
ATOM 1473 C CA . LYS A 1 185 ? 21.795 9.589 -53.789 1.00 97.75 185 LYS A CA 1
ATOM 1474 C C . LYS A 1 185 ? 23.161 10.060 -54.295 1.00 97.75 185 LYS A C 1
ATOM 1476 O O . LYS A 1 185 ? 23.263 10.470 -55.448 1.00 97.75 185 LYS A O 1
ATOM 1481 N N . ILE A 1 186 ? 24.199 9.955 -53.462 1.00 97.25 186 ILE A N 1
ATOM 1482 C CA . ILE A 1 186 ? 25.586 10.267 -53.840 1.00 97.25 186 ILE A CA 1
ATOM 1483 C C . ILE A 1 186 ? 26.108 9.299 -54.909 1.00 97.25 186 ILE A C 1
ATOM 1485 O O . ILE A 1 186 ? 26.842 9.724 -55.784 1.00 97.25 186 ILE A O 1
ATOM 1489 N N . MET A 1 187 ? 25.741 8.015 -54.861 1.00 96.19 187 MET A N 1
ATOM 1490 C CA . MET A 1 187 ? 26.212 7.024 -55.843 1.00 96.19 187 MET A CA 1
ATOM 1491 C C . MET A 1 187 ? 25.549 7.154 -57.221 1.00 96.19 187 MET A C 1
ATOM 1493 O O . MET A 1 187 ? 26.103 6.669 -58.203 1.00 96.19 187 MET A O 1
ATOM 1497 N N . ILE A 1 188 ? 24.350 7.739 -57.283 1.00 96.44 188 ILE A N 1
ATOM 1498 C CA . ILE A 1 188 ? 23.594 7.931 -58.531 1.00 96.44 188 ILE A CA 1
ATOM 1499 C C . ILE A 1 188 ? 23.935 9.272 -59.208 1.00 96.44 188 ILE A C 1
ATOM 1501 O O . ILE A 1 188 ? 23.730 9.400 -60.414 1.00 96.44 188 ILE A O 1
ATOM 1505 N N . SER A 1 189 ? 24.422 10.257 -58.444 1.00 87.50 189 SER A N 1
ATOM 1506 C CA . SER A 1 189 ? 24.799 11.591 -58.946 1.00 87.50 189 SER A CA 1
ATOM 1507 C C . SER A 1 189 ? 26.209 11.597 -59.525 1.00 87.50 189 SER A C 1
ATOM 1509 O O . SER A 1 189 ? 26.404 12.288 -60.547 1.00 87.50 189 SER A O 1
#

Organism: Parnassius apollo (NCBI:txid110799)

InterPro domains:
  IPR001965 Zinc finger, PHD-type [SM00249] (2-54)
  IPR019786 Zinc finger, PHD-type, conserved site [PS01359] (3-53)
  IPR019787 Zinc finger, PHD-finger [PF00628] (3-53)
  IPR019787 Zinc finger, PHD-finger [PS50016] (1-56)

Foldseek 3Di:
DAAPQPRDDDDPDQWDAAPQPRGIHGCVSQVHDPVCCCPCCVVVVHHDHGPVRVVPPDPPPPPPCPDDDDDDDDDDDDDDDDDDDDDDDDDDDDDDDDDDDDDDDDDDPPPPPPPCDPVNVVVVVVVVVVVVVVVVVVVVVVVVVVVVVVVVVVVVVVVVVVVVVVVVVVVVVVVVVVVVVVVVVVVVD

Sequence (189 aa):
MECGACRHIIEDGGLIKCAGCDNTFHYECCNIEKQVYFDEYVEKKQKWYCPSCTNITRRRNDSTPVGKRDIRSLQASQADISNMSCDEKLQRSSRLKKSSNSASQHALRQKNSESVTIEQIEALLDRKLSTFKIDVVQEVHTMVTKEFNHTINKLESDFTVATDFLQKGQDDLLKELEVANNKIKIMIS

Radius of gyration: 39.63 Å; chains: 1; bounding box: 59×45×132 Å

pLDDT: mean 78.33, std 23.59, range [33.44, 98.5]

Secondary structure (DSSP, 8-state):
-B-TTT--B--TT-EEEBTTT--EEETGGGT--HHHIIIIIIIS-PPB--HHHHT--------------------------------------------------------------HHHHHHHHHHHHHHHHHHHHHHHHHHHHHHHHHHHHHHHHHHHHHHHHHHHHHHHHHHHHHHHHHHHHHHH-